Protein AF-A0AAD3Y9I2-F1 (afdb_monomer_lite)

Organism: NCBI:txid1672016

Secondary structure (DSSP, 8-state):
-PPPPPPPPPPPP-------TTTTS------------------------SSHHHHHHHHHHHTTS-S--EEEEEE-TTS-EEEEEE--HHHHHS--TT--EEEEEEEESS-HHHHHHHHHHHHHHTT--S------------EEE----HHHHHHT-HHHHHHHHHTTHHHHHHHHHHHT-SS---EEEEEEEEESEE-PBPTT--TT--HHHHHHHHHHHHHHHT--S---EEEETTEEEE-EE--HHHHHHHHHHHHHHHHHHT--S------------TT--------

pLDDT: mean 70.83, std 22.74, range [27.2, 97.44]

Radius of gyration: 29.13 Å; chains: 1; bounding box: 69×71×101 Å

Structure (mmCIF, N/CA/C/O backbone):
data_AF-A0AAD3Y9I2-F1
#
_entry.id   AF-A0AAD3Y9I2-F1
#
loop_
_atom_site.group_PDB
_atom_site.id
_atom_site.type_symbol
_atom_site.label_atom_id
_atom_site.label_alt_id
_atom_site.label_comp_id
_atom_site.label_asym_id
_atom_site.label_entity_id
_atom_site.label_seq_id
_atom_site.pdbx_PDB_ins_code
_atom_site.Cartn_x
_atom_site.Cartn_y
_atom_site.Cartn_z
_atom_site.occupancy
_atom_site.B_iso_or_equiv
_atom_site.auth_seq_id
_atom_site.auth_comp_id
_atom_site.auth_asym_id
_atom_site.auth_atom_id
_atom_site.pdbx_PDB_model_num
ATOM 1 N N . MET A 1 1 ? 17.204 32.872 70.300 1.00 46.66 1 MET A N 1
ATOM 2 C CA . MET A 1 1 ? 17.306 31.533 69.685 1.00 46.66 1 MET A CA 1
ATOM 3 C C . MET A 1 1 ? 17.922 31.703 68.307 1.00 46.66 1 MET A C 1
ATOM 5 O O . MET A 1 1 ? 17.379 32.502 67.550 1.00 46.66 1 MET A O 1
ATOM 9 N N . PRO A 1 2 ? 19.084 31.097 68.021 1.00 49.16 2 PRO A N 1
ATOM 10 C CA . PRO A 1 2 ? 19.777 31.297 66.756 1.00 49.16 2 PRO A CA 1
ATOM 11 C C . PRO A 1 2 ? 19.224 30.351 65.684 1.00 49.16 2 PRO A C 1
ATOM 13 O O . PRO A 1 2 ? 18.907 29.197 65.963 1.00 49.16 2 PRO A O 1
ATOM 16 N N . TRP A 1 3 ? 19.107 30.869 64.465 1.00 43.78 3 TRP A N 1
ATOM 17 C CA . TRP A 1 3 ? 18.685 30.131 63.281 1.00 43.78 3 TRP A CA 1
ATOM 18 C C . TRP A 1 3 ? 19.845 29.275 62.769 1.00 43.78 3 TRP A C 1
ATOM 20 O O . TRP A 1 3 ? 20.933 29.784 62.505 1.00 43.78 3 TRP A O 1
ATOM 30 N N . THR A 1 4 ? 19.614 27.972 62.653 1.00 56.12 4 THR A N 1
ATOM 31 C CA . THR A 1 4 ? 20.564 27.008 62.095 1.00 56.12 4 THR A CA 1
ATOM 32 C C . THR A 1 4 ? 20.573 27.143 60.572 1.00 56.12 4 THR A C 1
ATOM 34 O O . THR A 1 4 ? 19.549 26.937 59.923 1.00 56.12 4 THR A O 1
ATOM 37 N N . GLN A 1 5 ? 21.719 27.519 60.000 1.00 53.75 5 GLN A N 1
ATOM 38 C CA . GLN A 1 5 ? 21.946 27.515 58.554 1.00 53.75 5 GLN A CA 1
ATOM 39 C C . GLN A 1 5 ? 21.994 26.069 58.040 1.00 53.75 5 GLN A C 1
ATOM 41 O O . GLN A 1 5 ? 22.737 25.244 58.571 1.00 53.75 5 GLN A O 1
ATOM 46 N N . LEU A 1 6 ? 21.197 25.770 57.011 1.00 57.91 6 LEU A N 1
ATOM 47 C CA . LEU A 1 6 ? 21.292 24.528 56.242 1.00 57.91 6 LEU A CA 1
ATOM 48 C C . LEU A 1 6 ? 22.523 24.563 55.315 1.00 57.91 6 LEU A C 1
ATOM 50 O O . LEU A 1 6 ? 22.847 25.629 54.787 1.00 57.91 6 LEU A O 1
ATOM 54 N N . PRO A 1 7 ? 23.194 23.418 55.091 1.00 62.22 7 PRO A N 1
ATOM 55 C CA . PRO A 1 7 ? 24.337 23.336 54.191 1.00 62.22 7 PRO A CA 1
ATOM 56 C C . PRO A 1 7 ? 23.921 23.491 52.715 1.00 62.22 7 PRO A C 1
ATOM 58 O O . PRO A 1 7 ? 22.806 23.105 52.348 1.00 62.22 7 PRO A O 1
ATOM 61 N N . PRO A 1 8 ? 24.809 24.026 51.855 1.00 61.56 8 PRO A N 1
ATOM 62 C CA . PRO A 1 8 ? 24.566 24.131 50.421 1.00 61.56 8 PRO A CA 1
ATOM 63 C C . PRO A 1 8 ? 24.527 22.741 49.771 1.00 61.56 8 PRO A C 1
ATOM 65 O O . PRO A 1 8 ? 25.365 21.882 50.050 1.00 61.56 8 PRO A O 1
ATOM 68 N N . GLY A 1 9 ? 23.523 22.523 48.919 1.00 62.59 9 GLY A N 1
ATOM 69 C CA . GLY A 1 9 ? 23.374 21.303 48.126 1.00 62.59 9 GLY A CA 1
ATOM 70 C C . GLY A 1 9 ? 24.423 21.202 47.009 1.00 62.59 9 GLY A C 1
ATOM 71 O O . GLY A 1 9 ? 24.969 22.224 46.592 1.00 62.59 9 GLY A O 1
ATOM 72 N N . PRO A 1 10 ? 24.716 19.983 46.523 1.00 59.62 10 PRO A N 1
ATOM 73 C CA . PRO A 1 10 ? 25.740 19.762 45.511 1.00 59.62 10 PRO A CA 1
ATOM 74 C C . PRO A 1 10 ? 25.337 20.371 44.162 1.00 59.62 10 PRO A C 1
ATOM 76 O O . PRO A 1 10 ? 24.241 20.134 43.648 1.00 59.62 10 PRO A O 1
ATOM 79 N N . GLU A 1 11 ? 26.256 21.150 43.598 1.00 45.81 11 GLU A N 1
ATOM 80 C CA . GLU A 1 11 ? 26.182 21.729 42.260 1.00 45.81 11 GLU A CA 1
ATOM 81 C C . GLU A 1 11 ? 26.021 20.617 41.212 1.00 45.81 11 GLU A C 1
ATOM 83 O O . GLU A 1 11 ? 26.815 19.677 41.140 1.00 45.81 11 GLU A O 1
ATOM 88 N N . SER A 1 12 ? 24.964 20.710 40.403 1.00 48.09 12 SER A N 1
ATOM 89 C CA . SER A 1 12 ? 24.756 19.820 39.261 1.00 48.09 12 SER A CA 1
ATO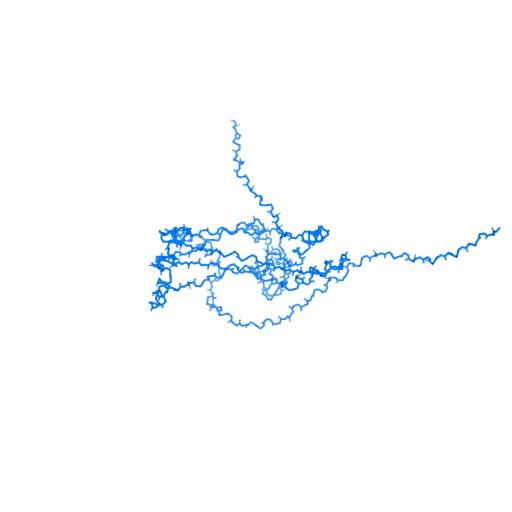M 90 C C . SER A 1 12 ? 25.669 20.249 38.109 1.00 48.09 12 SER A C 1
ATOM 92 O O . SER A 1 12 ? 25.582 21.403 37.683 1.00 48.09 12 SER A O 1
ATOM 94 N N . PRO A 1 13 ? 26.525 19.365 37.568 1.00 51.09 13 PRO A N 1
ATOM 95 C CA . PRO A 1 13 ? 27.324 19.694 36.398 1.00 51.09 13 PRO A CA 1
ATOM 96 C C . PRO A 1 13 ? 26.410 19.824 35.175 1.00 51.09 13 PRO A C 1
ATOM 98 O O . PRO A 1 13 ? 25.632 18.922 34.859 1.00 51.09 13 PRO A O 1
ATOM 101 N N . GLY A 1 14 ? 26.506 20.965 34.493 1.00 42.38 14 GLY A N 1
ATOM 102 C CA . GLY A 1 14 ? 25.806 21.233 33.243 1.00 42.38 14 GLY A CA 1
ATOM 103 C C . GLY A 1 14 ? 26.168 20.203 32.175 1.00 42.38 14 GLY A C 1
ATOM 104 O O . GLY A 1 14 ? 27.273 20.213 31.640 1.00 42.38 14 GLY A O 1
ATOM 105 N N . GLN A 1 15 ? 25.221 19.324 31.850 1.00 40.31 15 GLN A N 1
ATOM 106 C CA . GLN A 1 15 ? 25.274 18.491 30.653 1.00 40.31 15 GLN A CA 1
ATOM 107 C C . GLN A 1 15 ? 24.810 19.325 29.456 1.00 40.31 15 GLN A C 1
ATOM 109 O O . GLN A 1 15 ? 23.617 19.533 29.238 1.00 40.31 15 GLN A O 1
ATOM 114 N N . SER A 1 16 ? 25.771 19.818 28.677 1.00 40.44 16 SER A N 1
ATOM 115 C CA . SER A 1 16 ? 25.527 20.279 27.315 1.00 40.44 16 SER A CA 1
ATOM 116 C C . SER A 1 16 ? 25.246 19.063 26.432 1.00 40.44 16 SER A C 1
ATOM 118 O O . SER A 1 16 ? 26.136 18.245 26.198 1.00 40.44 16 SER A O 1
ATOM 120 N N . TRP A 1 17 ? 24.020 18.934 25.934 1.00 37.50 17 TRP A N 1
ATOM 121 C CA . TRP A 1 17 ? 23.675 17.930 24.932 1.00 37.50 17 TRP A CA 1
ATOM 122 C C . TRP A 1 17 ? 24.197 18.388 23.566 1.00 37.50 17 TRP A C 1
ATOM 124 O O . TRP A 1 17 ? 23.519 19.109 22.840 1.00 37.50 17 TRP A O 1
ATOM 134 N N . THR A 1 18 ? 25.420 17.997 23.211 1.00 37.59 18 THR A N 1
ATOM 135 C CA . THR A 1 18 ? 25.869 18.008 21.815 1.00 37.59 18 THR A CA 1
ATOM 136 C C . THR A 1 18 ? 25.299 16.773 21.132 1.00 37.59 18 THR A C 1
ATOM 138 O O . THR A 1 18 ? 25.742 15.653 21.383 1.00 37.59 18 THR A O 1
ATOM 141 N N . ALA A 1 19 ? 24.281 16.974 20.295 1.00 37.62 19 ALA A N 1
ATOM 142 C CA . ALA A 1 19 ? 23.765 15.940 19.410 1.00 37.62 19 ALA A CA 1
ATOM 143 C C . ALA A 1 19 ? 24.893 15.477 18.473 1.00 37.62 19 ALA A C 1
ATOM 145 O O . ALA A 1 19 ? 25.396 16.264 17.675 1.00 37.62 19 ALA A O 1
ATOM 146 N N . HIS A 1 20 ? 25.307 14.217 18.603 1.00 32.22 20 HIS A N 1
ATOM 147 C CA . HIS A 1 20 ? 26.216 13.550 17.673 1.00 32.22 20 HIS A CA 1
ATOM 148 C C . HIS A 1 20 ? 25.437 13.190 16.392 1.00 32.22 20 HIS A C 1
ATOM 150 O O . HIS A 1 20 ? 24.509 12.385 16.478 1.00 32.22 20 HIS A O 1
ATOM 156 N N . PRO A 1 21 ? 25.786 13.726 15.208 1.00 41.06 21 PRO A N 1
ATOM 157 C CA . PRO A 1 21 ? 25.086 13.421 13.957 1.00 41.06 21 PRO A CA 1
ATOM 158 C C . PRO A 1 21 ? 25.528 12.108 13.272 1.00 41.06 21 PRO A C 1
ATOM 160 O O . PRO A 1 21 ? 25.137 11.862 12.138 1.00 41.06 21 PRO A O 1
ATOM 163 N N . GLU A 1 22 ? 26.314 11.240 13.919 1.00 38.81 22 GLU A N 1
ATOM 164 C CA . GLU A 1 22 ? 26.999 10.124 13.230 1.00 38.81 22 GLU A CA 1
ATOM 165 C C . GLU A 1 22 ? 26.445 8.712 13.507 1.00 38.81 22 GLU A C 1
ATOM 167 O O . GLU A 1 22 ? 26.983 7.736 12.997 1.00 38.81 22 GLU A O 1
ATOM 172 N N . ALA A 1 23 ? 25.344 8.553 14.249 1.00 38.31 23 ALA A N 1
ATOM 173 C CA . ALA A 1 23 ? 24.852 7.219 14.634 1.00 38.31 23 ALA A CA 1
ATOM 174 C C . ALA A 1 23 ? 23.869 6.545 13.644 1.00 38.31 23 ALA A C 1
ATOM 176 O O . ALA A 1 23 ? 23.322 5.495 13.966 1.00 38.31 23 ALA A O 1
ATOM 177 N N . PHE A 1 24 ? 23.633 7.113 12.454 1.00 43.41 24 PHE A N 1
ATOM 178 C CA . PHE A 1 24 ? 22.684 6.566 11.461 1.00 43.41 24 PHE A CA 1
ATOM 179 C C . PHE A 1 24 ? 23.306 6.205 10.098 1.00 43.41 24 PHE A C 1
ATOM 181 O O . PHE A 1 24 ? 22.575 5.880 9.166 1.00 43.41 24 PHE A O 1
ATOM 188 N N . ALA A 1 25 ? 24.636 6.245 9.956 1.00 36.94 25 ALA A N 1
ATOM 189 C CA . ALA A 1 25 ? 25.292 5.957 8.674 1.00 36.94 25 ALA A CA 1
ATOM 190 C C . ALA A 1 25 ? 25.467 4.455 8.369 1.00 36.94 25 ALA A C 1
ATOM 192 O O . ALA A 1 25 ? 25.621 4.095 7.204 1.00 36.94 25 ALA A O 1
ATOM 193 N N . ASP A 1 26 ? 25.363 3.577 9.370 1.00 37.28 26 ASP A N 1
ATOM 194 C CA . ASP A 1 26 ? 25.423 2.125 9.175 1.00 37.28 26 ASP A CA 1
ATOM 195 C C . ASP A 1 26 ? 24.008 1.545 9.107 1.00 37.28 26 ASP A C 1
ATOM 197 O O . ASP A 1 26 ? 23.496 0.924 10.039 1.00 37.28 26 ASP A O 1
ATOM 201 N N . GLY A 1 27 ? 23.349 1.778 7.971 1.00 36.94 27 GLY A N 1
ATOM 202 C CA . GLY A 1 27 ? 22.187 0.979 7.601 1.00 36.94 27 GLY A CA 1
ATOM 203 C C . GLY A 1 27 ? 22.591 -0.501 7.525 1.00 36.94 27 GLY A C 1
ATOM 204 O O . GLY A 1 27 ? 23.689 -0.804 7.049 1.00 36.94 27 GLY A O 1
ATOM 205 N N . PRO A 1 28 ? 21.751 -1.444 7.986 1.00 35.53 28 PRO A N 1
ATOM 206 C CA . PRO A 1 28 ? 22.069 -2.859 7.874 1.00 35.53 28 PRO A CA 1
ATOM 207 C C . PRO A 1 28 ? 22.330 -3.216 6.407 1.00 35.53 28 PRO A C 1
ATOM 209 O O . PRO A 1 28 ? 21.544 -2.899 5.511 1.00 35.53 28 PRO A O 1
ATOM 212 N N . VAL A 1 29 ? 23.465 -3.871 6.162 1.00 38.72 29 VAL A N 1
ATOM 213 C CA . VAL A 1 29 ? 23.778 -4.502 4.881 1.00 38.72 29 VAL A CA 1
ATOM 214 C C . VAL A 1 29 ? 22.770 -5.634 4.697 1.00 38.72 29 VAL A C 1
ATOM 216 O O . VAL A 1 29 ? 22.986 -6.750 5.164 1.00 38.72 29 VAL A O 1
ATOM 219 N N . TYR A 1 30 ? 21.646 -5.342 4.042 1.00 42.03 30 TYR A N 1
ATOM 220 C CA . TYR A 1 30 ? 20.678 -6.340 3.588 1.00 42.03 30 TYR A CA 1
ATOM 221 C C . TYR A 1 30 ? 21.286 -7.146 2.431 1.00 42.03 30 TYR A C 1
ATOM 223 O O . TYR A 1 30 ? 20.904 -7.014 1.272 1.00 42.03 30 TYR A O 1
ATOM 231 N N . ALA A 1 31 ? 22.278 -7.971 2.750 1.00 36.31 31 ALA A N 1
ATOM 232 C CA . ALA A 1 31 ? 22.689 -9.104 1.938 1.00 36.31 31 ALA A CA 1
ATOM 233 C C . ALA A 1 31 ? 22.038 -10.367 2.516 1.00 36.31 31 ALA A C 1
ATOM 235 O O . ALA A 1 31 ? 22.715 -11.351 2.801 1.00 36.31 31 ALA A O 1
ATOM 236 N N . GLU A 1 32 ? 20.724 -10.325 2.748 1.00 36.28 32 GLU A N 1
ATOM 237 C CA . GLU A 1 32 ? 19.978 -11.531 3.077 1.00 36.28 32 GLU A CA 1
ATOM 238 C C . GLU A 1 32 ? 19.477 -12.140 1.768 1.00 36.28 32 GLU A C 1
ATOM 240 O O . GLU A 1 32 ? 18.704 -11.549 1.012 1.00 36.28 32 GLU A O 1
ATOM 245 N N . SER A 1 33 ? 20.042 -13.305 1.469 1.00 37.22 33 SER A N 1
ATOM 246 C CA . SER A 1 33 ? 19.661 -14.203 0.392 1.00 37.22 33 SER A CA 1
ATOM 247 C C . SER A 1 33 ? 18.151 -14.435 0.419 1.00 37.22 33 SER A C 1
ATOM 249 O O . SER A 1 33 ? 17.655 -15.226 1.218 1.00 37.22 33 SER A O 1
ATOM 251 N N . LEU A 1 34 ? 17.424 -13.756 -0.469 1.00 39.84 34 LEU A N 1
ATOM 252 C CA . LEU A 1 34 ? 16.069 -14.133 -0.848 1.00 39.84 34 LEU A CA 1
ATOM 253 C C . LEU A 1 34 ? 16.136 -15.544 -1.442 1.00 39.84 34 LEU A C 1
ATOM 255 O O . LEU A 1 34 ? 16.393 -15.708 -2.636 1.00 39.84 34 LEU A O 1
ATOM 259 N N . ASP A 1 35 ? 15.897 -16.557 -0.609 1.00 33.22 35 ASP A N 1
ATOM 260 C CA . ASP A 1 35 ? 15.473 -17.880 -1.059 1.00 33.22 35 ASP A CA 1
ATOM 261 C C . ASP A 1 35 ? 14.111 -17.710 -1.739 1.00 33.22 35 ASP A C 1
ATOM 263 O O . ASP A 1 35 ? 13.032 -17.823 -1.151 1.00 33.22 35 ASP A O 1
ATOM 267 N N . ALA A 1 36 ? 14.185 -17.348 -3.017 1.00 37.53 36 ALA A N 1
ATOM 268 C CA . ALA A 1 36 ? 13.062 -17.236 -3.911 1.00 37.53 36 ALA A CA 1
ATOM 269 C C . ALA A 1 36 ? 12.423 -18.621 -4.041 1.00 37.53 36 ALA A C 1
ATOM 271 O O . ALA A 1 36 ? 12.904 -19.492 -4.768 1.00 37.53 36 ALA A O 1
ATOM 272 N N . ARG A 1 37 ? 11.285 -18.822 -3.371 1.00 29.78 37 ARG A N 1
ATOM 273 C CA . ARG A 1 37 ? 10.310 -19.793 -3.868 1.00 29.78 37 ARG A CA 1
ATOM 274 C C . ARG A 1 37 ? 10.004 -19.391 -5.313 1.00 29.78 37 ARG A C 1
ATOM 276 O O . ARG A 1 37 ? 9.646 -18.233 -5.529 1.00 29.78 37 ARG A O 1
ATOM 283 N N . PRO A 1 38 ? 10.155 -20.292 -6.295 1.00 29.55 38 PRO A N 1
ATOM 284 C CA . PRO A 1 38 ? 9.961 -19.940 -7.688 1.00 29.55 38 PRO A CA 1
ATOM 285 C C . PRO A 1 38 ? 8.478 -19.648 -7.912 1.00 29.55 38 PRO A C 1
ATOM 287 O O . PRO A 1 38 ? 7.665 -20.554 -8.098 1.00 29.55 38 PRO A O 1
ATOM 290 N N . THR A 1 39 ? 8.107 -18.370 -7.898 1.00 33.94 39 THR A N 1
ATOM 291 C CA . THR A 1 39 ? 6.955 -17.929 -8.669 1.00 33.94 39 THR A CA 1
ATOM 292 C C . THR A 1 39 ? 7.354 -18.101 -10.123 1.00 33.94 39 THR A C 1
ATOM 294 O O . THR A 1 39 ? 8.387 -17.612 -10.575 1.00 33.94 39 THR A O 1
ATOM 297 N N . LYS A 1 40 ? 6.585 -18.928 -10.823 1.00 27.20 40 LYS A N 1
ATOM 298 C CA . LYS A 1 40 ? 6.813 -19.313 -12.210 1.00 27.20 40 LYS A CA 1
ATOM 299 C C . LYS A 1 40 ? 6.658 -18.062 -13.083 1.00 27.20 40 LYS A C 1
ATOM 301 O O . LYS A 1 40 ? 5.567 -17.765 -13.557 1.00 27.20 40 LYS A O 1
ATOM 306 N N . TYR A 1 41 ? 7.735 -17.297 -13.228 1.00 34.84 41 TYR A N 1
ATOM 307 C CA . TYR A 1 41 ? 7.846 -16.274 -14.252 1.00 34.84 41 TYR A CA 1
ATOM 308 C C . TYR A 1 41 ? 7.859 -16.997 -15.597 1.00 34.84 41 TYR A C 1
ATOM 310 O O . TYR A 1 41 ? 8.650 -17.912 -15.821 1.00 34.84 41 TYR A O 1
ATOM 318 N N . VAL A 1 42 ? 6.917 -16.629 -16.461 1.00 34.94 42 VAL A N 1
ATOM 319 C CA . VAL A 1 42 ? 6.933 -17.001 -17.874 1.00 34.94 42 VAL A CA 1
ATOM 320 C C . VAL A 1 42 ? 8.075 -16.206 -18.502 1.00 34.94 42 VAL A C 1
ATOM 322 O O . VAL A 1 42 ? 7.910 -15.049 -18.874 1.00 34.94 42 VAL A O 1
ATOM 325 N N . GLU A 1 43 ? 9.262 -16.804 -18.509 1.00 36.47 43 GLU A N 1
ATOM 326 C CA . GLU A 1 43 ? 10.380 -16.381 -19.342 1.00 36.47 43 GLU A CA 1
ATOM 327 C C . GLU A 1 43 ? 10.175 -16.989 -20.725 1.00 36.47 43 GLU A C 1
ATOM 329 O O . GLU A 1 43 ? 10.424 -18.170 -20.926 1.00 36.47 43 GLU A O 1
ATOM 334 N N . ASP A 1 44 ? 9.708 -16.179 -21.667 1.00 37.34 44 ASP A N 1
ATOM 335 C CA . ASP A 1 44 ? 9.997 -16.367 -23.083 1.00 37.34 44 ASP A CA 1
ATOM 336 C C . ASP A 1 44 ? 10.037 -14.986 -23.746 1.00 37.34 44 ASP A C 1
ATOM 338 O O . ASP A 1 44 ? 9.241 -14.107 -23.417 1.00 37.34 44 ASP A O 1
ATOM 342 N N . HIS A 1 45 ? 10.976 -14.831 -24.684 1.00 33.31 45 HIS A N 1
ATOM 343 C CA . HIS A 1 45 ? 11.288 -13.657 -25.516 1.00 33.31 45 HIS A CA 1
ATOM 344 C C . HIS A 1 45 ? 12.439 -12.747 -25.053 1.00 33.31 45 HIS A C 1
ATOM 346 O O . HIS A 1 45 ? 12.265 -11.600 -24.651 1.00 33.31 45 HIS A O 1
ATOM 352 N N . HIS A 1 46 ? 13.664 -13.221 -25.295 1.00 36.12 46 HIS A N 1
ATOM 353 C CA . HIS A 1 46 ? 14.801 -12.363 -25.630 1.00 36.12 46 HIS A CA 1
ATOM 354 C C . HIS A 1 46 ? 15.209 -12.620 -27.086 1.00 36.12 46 HIS A C 1
ATOM 356 O O . HIS A 1 46 ? 15.735 -13.688 -27.363 1.00 36.12 46 HIS A O 1
ATOM 362 N N . THR A 1 47 ? 14.966 -11.648 -27.979 1.00 42.16 47 THR A N 1
ATOM 363 C CA . THR A 1 47 ? 15.887 -11.154 -29.037 1.00 42.16 47 THR A CA 1
ATOM 364 C C . THR A 1 47 ? 15.154 -10.226 -30.022 1.00 42.16 47 THR A C 1
ATOM 366 O O . THR A 1 47 ? 14.952 -10.608 -31.166 1.00 42.16 47 THR A O 1
ATOM 369 N N . LEU A 1 48 ? 14.781 -9.006 -29.614 1.00 39.97 48 LEU A N 1
ATOM 370 C CA . LEU A 1 48 ? 14.482 -7.882 -30.525 1.00 39.97 48 LEU A CA 1
ATOM 371 C C . LEU A 1 48 ? 14.813 -6.561 -29.808 1.00 39.97 48 LEU A C 1
ATOM 373 O O . LEU A 1 48 ? 13.965 -5.889 -29.229 1.00 39.97 48 LEU A O 1
ATOM 377 N N . ALA A 1 49 ? 16.100 -6.227 -29.764 1.00 47.94 49 ALA A N 1
ATOM 378 C CA . ALA A 1 49 ? 16.589 -4.986 -29.177 1.00 47.94 49 ALA A CA 1
ATOM 379 C C . ALA A 1 49 ? 16.643 -3.905 -30.263 1.00 47.94 49 ALA A C 1
ATOM 381 O O . ALA A 1 49 ? 17.691 -3.735 -30.864 1.00 47.94 49 ALA A O 1
ATOM 382 N N . GLU A 1 50 ? 15.508 -3.252 -30.540 1.00 47.22 50 GLU A N 1
ATOM 383 C CA . GLU A 1 50 ? 15.411 -1.857 -31.033 1.00 47.22 50 GLU A CA 1
ATOM 384 C C . GLU A 1 50 ? 13.946 -1.388 -31.224 1.00 47.22 50 GLU A C 1
ATOM 386 O O . GLU A 1 50 ? 13.694 -0.187 -31.177 1.00 47.22 50 GLU A O 1
ATOM 391 N N . ASP A 1 51 ? 12.958 -2.298 -31.269 1.00 45.78 51 ASP A N 1
ATOM 392 C CA . ASP A 1 51 ? 11.524 -1.959 -31.449 1.00 45.78 51 ASP A CA 1
ATOM 393 C C . ASP A 1 51 ? 10.697 -1.784 -30.153 1.00 45.78 51 ASP A C 1
ATOM 395 O O . ASP A 1 51 ? 9.550 -1.330 -30.181 1.00 45.78 51 ASP A O 1
ATOM 399 N N . SER A 1 52 ? 11.286 -2.050 -28.982 1.00 50.72 52 SER A N 1
ATOM 400 C CA . SER A 1 52 ? 10.573 -2.101 -27.690 1.00 50.72 52 SER A CA 1
ATOM 401 C C . SER A 1 52 ? 9.866 -0.795 -27.287 1.00 50.72 52 SER A C 1
ATOM 403 O O . SER A 1 52 ? 8.853 -0.839 -26.587 1.00 50.72 52 SER A O 1
ATOM 405 N N . SER A 1 53 ? 10.353 0.378 -27.713 1.00 47.66 53 SER A N 1
ATOM 406 C CA . SER A 1 53 ? 9.697 1.649 -27.354 1.00 47.66 53 SER A CA 1
ATOM 407 C C . SER A 1 53 ? 8.445 1.923 -28.195 1.00 47.66 53 SER A C 1
ATOM 409 O O . SER A 1 53 ? 7.491 2.536 -27.709 1.00 47.66 53 SER A O 1
ATOM 411 N N . THR A 1 54 ? 8.432 1.430 -29.435 1.00 49.59 54 THR A N 1
ATOM 412 C CA . THR A 1 54 ? 7.329 1.579 -30.387 1.00 49.59 54 THR A CA 1
ATOM 413 C C . THR A 1 54 ? 6.221 0.584 -30.068 1.00 49.59 54 THR A C 1
ATOM 415 O O . THR A 1 54 ? 5.058 0.973 -30.065 1.00 49.59 54 THR A O 1
ATOM 418 N N . GLU A 1 55 ? 6.577 -0.642 -29.674 1.00 52.06 55 GLU A N 1
ATOM 419 C CA . GLU A 1 55 ? 5.634 -1.661 -29.194 1.00 52.06 55 GLU A CA 1
ATOM 420 C C . GLU A 1 55 ? 4.949 -1.258 -27.885 1.00 52.06 55 GLU A C 1
ATOM 422 O O . GLU A 1 55 ? 3.754 -1.475 -27.730 1.00 52.06 55 GLU A O 1
ATOM 427 N N . LEU A 1 56 ? 5.652 -0.594 -26.961 1.00 45.09 56 LEU A N 1
ATOM 428 C CA . LEU A 1 56 ? 5.040 -0.098 -25.722 1.00 45.09 56 LEU A CA 1
ATOM 429 C C . LEU A 1 56 ? 4.057 1.055 -26.013 1.00 45.09 56 LEU A C 1
ATOM 431 O O . LEU A 1 56 ? 2.985 1.130 -25.417 1.00 45.09 56 LEU A O 1
ATOM 435 N N . CYS A 1 57 ? 4.363 1.905 -27.000 1.00 45.12 57 CYS A N 1
ATOM 436 C CA . CYS A 1 57 ? 3.454 2.957 -27.466 1.00 45.12 57 CYS A CA 1
ATOM 437 C C . CYS A 1 57 ? 2.268 2.415 -28.286 1.00 45.12 57 CYS A C 1
ATOM 439 O O . CYS A 1 57 ? 1.156 2.934 -28.160 1.00 45.12 57 CYS A O 1
ATOM 441 N N . GLU A 1 58 ? 2.469 1.382 -29.112 1.00 48.06 58 GLU A N 1
ATOM 442 C CA . GLU A 1 58 ? 1.392 0.696 -29.836 1.00 48.06 58 GLU A CA 1
ATOM 443 C C . GLU A 1 58 ? 0.522 -0.145 -28.907 1.00 48.06 58 GLU A C 1
ATOM 445 O O . GLU A 1 58 ? -0.689 -0.149 -29.082 1.00 48.06 58 GLU A O 1
ATOM 450 N N . PHE A 1 59 ? 1.075 -0.760 -27.864 1.00 44.97 59 PHE A N 1
ATOM 451 C CA . PHE A 1 59 ? 0.310 -1.445 -26.823 1.00 44.97 59 PHE A CA 1
ATOM 452 C C . PHE A 1 59 ? -0.606 -0.466 -26.067 1.00 44.97 59 PHE A C 1
ATOM 454 O O . PHE A 1 59 ? -1.787 -0.749 -25.841 1.00 44.97 59 PHE A O 1
ATOM 461 N N . ILE A 1 60 ? -0.107 0.742 -25.774 1.00 40.88 60 ILE A N 1
ATOM 462 C CA . ILE A 1 60 ? -0.897 1.830 -25.177 1.00 40.88 60 ILE A CA 1
ATOM 463 C C . ILE A 1 60 ? -1.963 2.368 -26.161 1.00 40.88 60 ILE A C 1
ATOM 465 O O . ILE A 1 60 ? -3.075 2.682 -25.734 1.00 40.88 60 ILE A O 1
ATOM 469 N N . ARG A 1 61 ? -1.688 2.435 -27.477 1.00 44.03 61 ARG A N 1
ATOM 470 C CA . ARG A 1 61 ? -2.651 2.905 -28.504 1.00 44.03 61 ARG A CA 1
ATOM 471 C C . ARG A 1 61 ? -3.675 1.861 -28.959 1.00 44.03 61 ARG A C 1
ATOM 473 O O . ARG A 1 61 ? -4.827 2.220 -29.186 1.00 44.03 61 ARG A O 1
ATOM 480 N N . ALA A 1 62 ? -3.300 0.594 -29.105 1.00 38.78 62 ALA A N 1
ATOM 481 C CA . ALA A 1 62 ? -4.189 -0.503 -29.497 1.00 38.78 62 ALA A CA 1
ATOM 482 C C . ALA A 1 62 ? -5.231 -0.790 -28.406 1.00 38.78 62 ALA A C 1
ATOM 484 O O . ALA A 1 62 ? -6.381 -1.099 -28.707 1.00 38.78 62 ALA A O 1
ATOM 485 N N . SER A 1 63 ? -4.866 -0.526 -27.151 1.00 36.97 63 SER A N 1
ATOM 486 C CA . SER A 1 63 ? -5.771 -0.491 -26.004 1.00 36.97 63 SER A CA 1
ATOM 487 C C . SER A 1 63 ? -6.901 0.555 -26.128 1.00 36.97 63 SER A C 1
ATOM 489 O O . SER A 1 63 ? -7.865 0.498 -25.377 1.00 36.97 63 SER A O 1
ATOM 491 N N . ALA A 1 64 ? -6.849 1.516 -27.058 1.00 31.77 64 ALA A N 1
ATOM 492 C CA . ALA A 1 64 ? -7.846 2.589 -27.170 1.00 31.77 64 ALA A CA 1
ATOM 493 C C . ALA A 1 64 ? -9.079 2.258 -28.045 1.00 31.77 64 ALA A C 1
ATOM 495 O O . ALA A 1 64 ? -9.941 3.120 -28.231 1.00 31.77 64 ALA A O 1
ATOM 496 N N . ARG A 1 65 ? -9.209 1.036 -28.588 1.00 33.97 65 ARG A N 1
ATOM 497 C CA . ARG A 1 65 ? -10.377 0.627 -29.396 1.00 33.97 65 ARG A CA 1
ATOM 498 C C . ARG A 1 65 ? -11.398 -0.164 -28.561 1.00 33.97 65 ARG A C 1
ATOM 500 O O . ARG A 1 65 ? -11.253 -1.355 -28.349 1.00 33.97 65 ARG A O 1
ATOM 507 N N . GLN A 1 66 ? -12.400 0.582 -28.090 1.00 45.19 66 GLN A N 1
ATOM 508 C CA . GLN A 1 66 ? -13.715 0.234 -27.519 1.00 45.19 66 GLN A CA 1
ATOM 509 C C . GLN A 1 66 ? -14.072 -1.250 -27.274 1.00 45.19 66 GLN A C 1
ATOM 511 O O . GLN A 1 66 ? -14.605 -1.930 -28.145 1.00 45.19 66 GLN A O 1
ATOM 516 N N . GLU A 1 67 ? -13.967 -1.637 -26.003 1.00 34.31 67 GLU A N 1
ATOM 517 C CA . GLU A 1 67 ? -14.729 -2.694 -25.324 1.00 34.31 67 GLU A CA 1
ATOM 518 C C . GLU A 1 67 ? -15.202 -2.147 -23.956 1.00 34.31 67 GLU A C 1
ATOM 520 O O . GLU A 1 67 ? -14.705 -1.093 -23.535 1.00 34.31 67 GLU A O 1
ATOM 525 N N . PRO A 1 68 ? -16.195 -2.759 -23.272 1.00 34.59 68 PRO A N 1
ATOM 526 C CA . PRO A 1 68 ? -16.692 -2.269 -21.985 1.00 34.59 68 PRO A CA 1
ATOM 527 C C . PRO A 1 68 ? -15.580 -2.275 -20.929 1.00 34.59 68 PRO A C 1
ATOM 529 O O . PRO A 1 68 ? -15.263 -3.288 -20.310 1.00 34.59 68 PRO A O 1
ATOM 532 N N . ARG A 1 69 ? -14.995 -1.098 -20.723 1.00 38.00 69 ARG A N 1
ATOM 533 C CA . ARG A 1 69 ? -13.934 -0.841 -19.757 1.00 38.00 69 ARG A CA 1
ATOM 534 C C . ARG A 1 69 ? -14.549 -0.418 -18.435 1.00 38.00 69 ARG A C 1
ATOM 536 O O . ARG A 1 69 ? -15.244 0.593 -18.366 1.00 38.00 69 ARG A O 1
ATOM 543 N N . VAL A 1 70 ? -14.276 -1.181 -17.382 1.00 42.41 70 VAL A N 1
ATOM 544 C CA . VAL A 1 70 ? -14.522 -0.724 -16.014 1.00 42.41 70 VAL A CA 1
ATOM 545 C C . VAL A 1 70 ? -13.286 0.064 -15.597 1.00 42.41 70 VAL A C 1
ATOM 547 O O . VAL A 1 70 ? -12.236 -0.510 -15.312 1.00 42.41 70 VAL A O 1
ATOM 550 N N . CYS A 1 71 ? -13.395 1.390 -15.615 1.00 38.62 71 CYS A N 1
ATOM 551 C CA . CYS A 1 71 ? -12.374 2.255 -15.041 1.00 38.62 71 CYS A CA 1
ATOM 552 C C . CYS A 1 71 ? -12.540 2.227 -13.523 1.00 38.62 71 CYS A C 1
ATOM 554 O O . CYS A 1 71 ? -13.507 2.776 -12.995 1.00 38.62 71 CYS A O 1
ATOM 556 N N . ILE A 1 72 ? -11.615 1.574 -12.822 1.00 44.97 72 ILE A N 1
ATOM 557 C CA . ILE A 1 72 ? -11.549 1.670 -11.367 1.00 44.97 72 ILE A CA 1
ATOM 558 C C . ILE A 1 72 ? -10.570 2.801 -11.071 1.00 44.97 72 ILE A C 1
ATOM 560 O O . ILE A 1 72 ? -9.355 2.646 -11.207 1.00 44.97 72 ILE A O 1
ATOM 564 N N . ARG A 1 73 ? -11.111 3.964 -10.705 1.00 36.97 73 ARG A N 1
ATOM 565 C CA . ARG A 1 73 ? -10.305 5.074 -10.202 1.00 36.97 73 ARG A CA 1
ATOM 566 C C . ARG A 1 73 ? -9.917 4.752 -8.767 1.00 36.97 73 ARG A C 1
ATOM 568 O O . ARG A 1 73 ? -10.753 4.819 -7.869 1.00 36.97 73 ARG A O 1
ATOM 575 N N . ILE A 1 74 ? -8.658 4.382 -8.564 1.00 42.81 74 ILE A N 1
ATOM 576 C CA . ILE A 1 74 ? -8.109 4.147 -7.230 1.00 42.81 74 ILE A CA 1
ATOM 577 C C . ILE A 1 74 ? -7.246 5.360 -6.906 1.00 42.81 74 ILE A C 1
ATOM 579 O O . ILE A 1 74 ? -6.182 5.563 -7.494 1.00 42.81 74 ILE A O 1
ATOM 583 N N . SER A 1 75 ? -7.739 6.200 -5.998 1.00 35.56 75 SER A N 1
ATOM 584 C CA . SER A 1 75 ? -6.946 7.298 -5.451 1.00 35.56 75 SER A CA 1
ATOM 585 C C . SER A 1 75 ? -6.013 6.733 -4.385 1.00 35.56 75 SER A C 1
ATOM 587 O O . SER A 1 75 ? -6.462 6.023 -3.485 1.00 35.56 75 SER A O 1
ATOM 589 N N . GLY A 1 76 ? -4.709 6.968 -4.525 1.00 37.88 76 GLY A N 1
ATOM 590 C CA . GLY A 1 76 ? -3.735 6.668 -3.477 1.00 37.88 76 GLY A CA 1
ATOM 591 C C . GLY A 1 76 ? -3.465 7.890 -2.597 1.00 37.88 76 GLY A C 1
ATOM 592 O O . GLY A 1 76 ? -3.652 9.024 -3.036 1.00 37.88 76 GLY A O 1
ATOM 593 N N . ASP A 1 77 ? -2.930 7.661 -1.394 1.00 36.69 77 ASP A N 1
ATOM 594 C CA . ASP A 1 77 ? -2.562 8.694 -0.406 1.00 36.69 77 ASP A CA 1
ATOM 595 C C . ASP A 1 77 ? -1.613 9.787 -0.932 1.00 36.69 77 ASP A C 1
ATOM 597 O O . ASP A 1 77 ? -1.487 10.841 -0.314 1.00 36.69 77 ASP A O 1
ATOM 601 N N . SER A 1 78 ? -0.962 9.582 -2.082 1.00 39.03 78 SER A N 1
ATOM 602 C CA . SER A 1 78 ? -0.086 10.565 -2.736 1.00 39.03 78 SER A CA 1
ATOM 603 C C . SER A 1 78 ? -0.823 11.627 -3.567 1.00 39.03 78 SER A C 1
ATOM 605 O O . SER A 1 78 ? -0.173 12.404 -4.268 1.00 39.03 78 SER A O 1
ATOM 607 N N . GLY A 1 79 ? -2.162 11.650 -3.556 1.00 32.84 79 GLY A N 1
ATOM 608 C CA . GLY A 1 79 ? -2.966 12.583 -4.359 1.00 32.84 79 GLY A CA 1
ATOM 609 C C . GLY A 1 79 ? -2.909 12.307 -5.867 1.00 32.84 79 GLY A C 1
ATOM 610 O O . GLY A 1 79 ? -3.459 13.063 -6.665 1.00 32.84 79 GLY A O 1
ATOM 611 N N . ARG A 1 80 ? -2.253 11.216 -6.279 1.00 38.75 80 ARG A N 1
ATOM 612 C CA . ARG A 1 80 ? -2.272 10.729 -7.656 1.00 38.75 80 ARG A CA 1
ATOM 613 C C . ARG A 1 80 ? -3.380 9.692 -7.775 1.00 38.75 80 ARG A C 1
ATOM 615 O O . ARG A 1 80 ? -3.269 8.586 -7.247 1.00 38.75 80 ARG A O 1
ATOM 622 N N . ALA A 1 81 ? -4.449 10.062 -8.473 1.00 35.78 81 ALA A N 1
ATOM 623 C CA . ALA A 1 81 ? -5.422 9.098 -8.952 1.00 35.78 81 ALA A CA 1
ATOM 624 C C . ALA A 1 81 ? -4.758 8.275 -10.057 1.00 35.78 81 ALA A C 1
ATOM 626 O O . ALA A 1 81 ? -4.353 8.812 -11.090 1.00 35.78 81 ALA A O 1
ATOM 627 N N . TYR A 1 82 ? -4.614 6.977 -9.824 1.00 43.06 82 TYR A N 1
ATOM 628 C CA . TYR A 1 82 ? -4.211 6.059 -10.872 1.00 43.06 82 TYR A CA 1
ATOM 629 C C . TYR A 1 82 ? -5.490 5.459 -11.446 1.00 43.06 82 TYR A C 1
ATOM 631 O O . TYR A 1 82 ? -6.185 4.679 -10.790 1.00 43.06 82 TYR A O 1
ATOM 639 N N . ASP A 1 83 ? -5.821 5.863 -12.669 1.00 41.75 83 ASP A N 1
ATOM 640 C CA . ASP A 1 83 ? -6.923 5.268 -13.415 1.00 41.75 83 ASP A CA 1
ATOM 641 C C . ASP A 1 83 ? -6.428 3.937 -13.992 1.00 41.75 83 ASP A C 1
ATOM 643 O O . ASP A 1 83 ? -5.833 3.865 -15.070 1.00 41.75 83 ASP A O 1
ATOM 647 N N . PHE A 1 84 ? -6.638 2.857 -13.239 1.00 48.81 84 PHE A N 1
ATOM 648 C CA . PHE A 1 84 ? -6.380 1.514 -13.736 1.00 48.81 84 PHE A CA 1
ATOM 649 C C . PHE A 1 84 ? -7.590 1.066 -14.549 1.00 48.81 84 PHE A C 1
ATOM 651 O O . PHE A 1 84 ? -8.693 0.869 -14.035 1.00 48.81 84 PHE A O 1
ATOM 658 N N . THR A 1 85 ? -7.378 0.908 -15.851 1.00 48.28 85 THR A N 1
ATOM 659 C CA . THR A 1 85 ? -8.365 0.277 -16.722 1.00 48.28 85 THR A CA 1
ATOM 660 C C . THR A 1 85 ? -8.045 -1.206 -16.781 1.00 48.28 85 THR A C 1
ATOM 662 O O . THR A 1 85 ? -7.137 -1.618 -17.499 1.00 48.28 85 THR A O 1
ATOM 665 N N . ILE A 1 86 ? -8.764 -2.005 -15.997 1.00 61.19 86 ILE A N 1
ATOM 666 C CA . ILE A 1 86 ? -8.692 -3.459 -16.122 1.00 61.19 86 ILE A CA 1
ATOM 667 C C . ILE A 1 86 ? -9.662 -3.843 -17.232 1.00 61.19 86 ILE A C 1
ATOM 669 O O . ILE A 1 86 ? -10.864 -3.584 -17.134 1.00 61.19 86 ILE A O 1
ATOM 673 N N . ASP A 1 87 ? -9.140 -4.442 -18.300 1.00 60.47 87 ASP A N 1
ATOM 674 C CA . ASP A 1 87 ? -9.991 -5.007 -19.336 1.00 60.47 87 ASP A CA 1
ATOM 675 C C . ASP A 1 87 ? -10.640 -6.290 -18.809 1.00 60.47 87 ASP A C 1
ATOM 677 O O . ASP A 1 87 ? -10.070 -7.383 -18.822 1.00 60.47 87 ASP A O 1
ATOM 681 N N . LEU A 1 88 ? -11.842 -6.123 -18.269 1.00 65.12 88 LEU A N 1
ATOM 682 C CA . LEU A 1 88 ? -12.682 -7.224 -17.829 1.00 65.12 88 LEU A CA 1
ATOM 683 C C . LEU A 1 88 ? -13.502 -7.804 -18.989 1.00 65.12 88 LEU A C 1
ATOM 685 O O . LEU A 1 88 ? -14.236 -8.762 -18.755 1.00 65.12 88 LEU A O 1
ATOM 689 N N . GLY A 1 89 ? -13.385 -7.277 -20.215 1.00 66.88 89 GLY A N 1
ATOM 690 C CA . GLY A 1 89 ? -14.139 -7.696 -21.398 1.00 66.88 89 GLY A CA 1
ATOM 691 C C . GLY A 1 89 ? -14.156 -9.215 -21.585 1.00 66.88 89 GLY A C 1
ATOM 692 O O . GLY A 1 89 ? -15.237 -9.806 -21.544 1.00 66.88 89 GLY A O 1
ATOM 693 N N . PRO A 1 90 ? -12.999 -9.901 -21.629 1.00 67.06 90 PRO A N 1
ATOM 694 C CA . PRO A 1 90 ? -12.946 -11.360 -21.767 1.00 67.06 90 PRO A CA 1
ATOM 695 C C . PRO A 1 90 ? -13.556 -12.120 -20.576 1.00 67.06 90 PRO A C 1
ATOM 697 O O . PRO A 1 90 ? -14.137 -13.195 -20.735 1.00 67.06 90 PRO A O 1
ATOM 700 N N . VAL A 1 91 ? -13.443 -11.563 -19.366 1.00 62.03 91 VAL A N 1
ATOM 701 C CA . VAL A 1 91 ? -13.925 -12.179 -18.118 1.00 62.03 91 VAL A CA 1
ATOM 702 C C . VAL A 1 91 ? -15.441 -12.022 -17.968 1.00 62.03 91 VAL A C 1
ATOM 704 O O . VAL A 1 91 ? -16.098 -12.926 -17.439 1.00 62.03 91 VAL A O 1
ATOM 707 N N . LEU A 1 92 ? -15.991 -10.899 -18.434 1.00 61.69 92 LEU A N 1
ATOM 708 C CA . LEU A 1 92 ? -17.417 -10.572 -18.439 1.00 61.69 92 LEU A CA 1
ATOM 709 C C . LEU A 1 92 ? -18.142 -11.160 -19.660 1.00 61.69 92 LEU A C 1
ATOM 711 O O . LEU A 1 92 ? -19.330 -11.462 -19.566 1.00 61.69 92 LEU A O 1
ATOM 715 N N . ALA A 1 93 ? -17.438 -11.384 -20.776 1.00 65.38 93 ALA A N 1
ATOM 716 C CA . ALA A 1 93 ? -17.982 -11.997 -21.992 1.00 65.38 93 ALA A CA 1
ATOM 717 C C . ALA A 1 93 ? -18.355 -13.480 -21.814 1.00 65.38 93 ALA A C 1
ATOM 719 O O . ALA A 1 93 ? -19.181 -14.012 -22.557 1.00 65.38 93 ALA A O 1
ATOM 720 N N . GLN A 1 94 ? -17.804 -14.160 -20.804 1.00 63.72 94 GLN A N 1
ATOM 721 C CA . GLN A 1 94 ?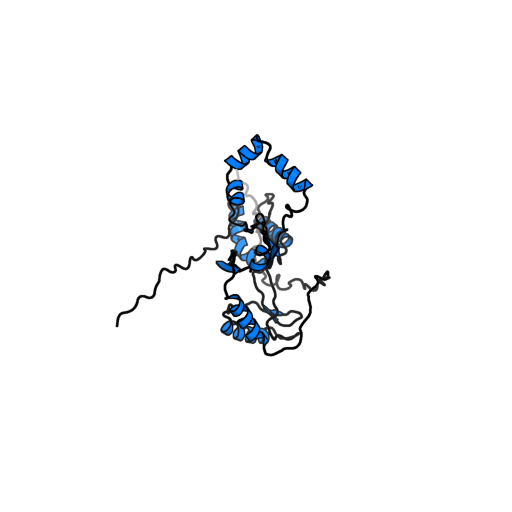 -18.268 -15.488 -20.403 1.00 63.72 94 GLN A CA 1
ATOM 722 C C . GLN A 1 94 ? -19.631 -15.354 -19.699 1.00 63.72 94 GLN A C 1
ATOM 724 O O . GLN A 1 94 ? -19.695 -14.986 -18.529 1.00 63.72 94 GLN A O 1
ATOM 729 N N . GLY A 1 95 ? -20.720 -15.616 -20.431 1.00 54.75 95 GLY A N 1
ATOM 730 C CA . GLY A 1 95 ? -22.116 -15.273 -20.106 1.00 54.75 95 GLY A CA 1
ATOM 731 C C . GLY A 1 95 ? -22.733 -15.834 -18.812 1.00 54.75 95 GLY A C 1
ATOM 732 O O . GLY A 1 95 ? -23.718 -16.571 -18.857 1.00 54.75 95 GLY A O 1
ATOM 733 N N . GLY A 1 96 ? -22.232 -15.423 -17.647 1.00 63.91 96 GLY A N 1
ATOM 734 C CA . GLY A 1 96 ? -22.810 -15.702 -16.332 1.00 63.91 96 GLY A CA 1
ATOM 735 C C . GLY A 1 96 ? -23.582 -14.505 -15.768 1.00 63.91 96 GLY A C 1
ATOM 736 O O . GLY A 1 96 ? -22.988 -13.504 -15.383 1.00 63.91 96 GLY A O 1
ATOM 737 N N . LYS A 1 97 ? -24.911 -14.619 -15.625 1.00 64.56 97 LYS A N 1
ATOM 738 C CA . LYS A 1 97 ? -25.795 -13.540 -15.115 1.00 64.56 97 LYS A CA 1
ATOM 739 C C . LYS A 1 97 ? -25.590 -13.178 -13.630 1.00 64.56 97 LYS A C 1
ATOM 741 O O . LYS A 1 97 ? -26.200 -12.231 -13.141 1.00 64.56 97 LYS A O 1
ATOM 746 N N . LEU A 1 98 ? -24.769 -13.928 -12.899 1.00 66.06 98 LEU A N 1
ATOM 747 C CA . LEU A 1 98 ? -24.542 -13.760 -11.457 1.00 66.06 98 LEU A CA 1
ATOM 748 C C . LEU A 1 98 ? -23.053 -13.714 -11.090 1.00 66.06 98 LEU A C 1
ATOM 750 O O . LEU A 1 98 ? -22.696 -13.934 -9.936 1.00 66.06 98 LEU A O 1
ATOM 754 N N . LYS A 1 99 ? -22.171 -13.448 -12.061 1.00 71.31 99 LYS A N 1
ATOM 755 C CA . LYS A 1 99 ? -20.734 -13.390 -11.794 1.00 71.31 99 LYS A CA 1
ATOM 756 C C . LYS A 1 99 ? -20.426 -12.154 -10.950 1.00 71.31 99 LYS A C 1
ATOM 758 O O . LYS A 1 99 ? -20.707 -11.037 -11.365 1.00 71.31 99 LYS A O 1
ATOM 763 N N . ARG A 1 100 ? -19.872 -12.370 -9.761 1.00 76.12 100 ARG A N 1
ATOM 764 C CA . ARG A 1 100 ? -19.324 -11.327 -8.894 1.00 76.12 100 ARG A CA 1
ATOM 765 C C . ARG A 1 100 ? -17.811 -11.415 -8.965 1.00 76.12 100 ARG A C 1
ATOM 767 O O . ARG A 1 100 ? -17.268 -12.515 -8.885 1.00 76.12 100 ARG A O 1
ATOM 774 N N . PHE A 1 101 ? -17.164 -10.268 -9.090 1.00 79.31 101 PHE A N 1
ATOM 775 C CA . PHE A 1 101 ? -15.720 -10.157 -9.017 1.00 79.31 101 PHE A CA 1
ATOM 776 C C . PHE A 1 101 ? -15.369 -9.282 -7.823 1.00 79.31 101 PHE A C 1
ATOM 778 O O . PHE A 1 101 ? -15.786 -8.130 -7.752 1.00 79.31 101 PHE A O 1
ATOM 785 N N . THR A 1 102 ? -14.639 -9.847 -6.873 1.00 80.94 102 THR A N 1
ATOM 786 C CA . THR A 1 102 ? -14.052 -9.080 -5.777 1.00 80.94 102 THR A CA 1
ATOM 787 C C . THR A 1 102 ? -12.595 -8.854 -6.138 1.00 80.94 102 THR A C 1
ATOM 789 O O . THR A 1 102 ? -11.899 -9.816 -6.436 1.00 80.94 102 THR A O 1
ATOM 792 N N . LEU A 1 103 ? -12.137 -7.609 -6.159 1.00 83.31 103 LEU A N 1
ATOM 793 C CA . LEU A 1 103 ? -10.722 -7.283 -6.267 1.00 83.31 103 LEU A CA 1
ATOM 794 C C . LEU A 1 103 ? -10.217 -6.985 -4.859 1.00 83.31 103 LEU A C 1
ATOM 796 O O . LEU A 1 103 ? -10.656 -6.009 -4.252 1.00 83.31 103 LEU A O 1
ATOM 800 N N . LYS A 1 104 ? -9.313 -7.821 -4.352 1.00 83.12 104 LYS A N 1
ATOM 801 C CA . LYS A 1 104 ? -8.644 -7.569 -3.077 1.00 83.12 104 LYS A CA 1
ATOM 802 C C . LYS A 1 104 ? -7.437 -6.684 -3.299 1.00 83.12 104 LYS A C 1
ATOM 804 O O . LYS A 1 104 ? -6.564 -7.016 -4.101 1.00 83.12 104 LYS A O 1
ATOM 809 N N . LYS A 1 105 ? -7.384 -5.568 -2.584 1.00 83.44 105 LYS A N 1
ATOM 810 C CA . LYS A 1 105 ? -6.212 -4.704 -2.549 1.00 83.44 105 LYS A CA 1
ATOM 811 C C . LYS A 1 105 ? -5.274 -5.199 -1.455 1.00 83.44 105 LYS A C 1
ATOM 813 O O . LYS A 1 105 ? -5.607 -5.142 -0.279 1.00 83.44 105 LYS A O 1
ATOM 818 N N . GLU A 1 106 ? -4.097 -5.664 -1.843 1.00 84.12 106 GLU A N 1
ATOM 819 C CA . GLU A 1 106 ? -3.029 -6.001 -0.903 1.00 84.12 106 GLU A CA 1
ATOM 820 C C . GLU A 1 106 ? -1.911 -4.974 -1.016 1.00 84.12 106 GLU A C 1
ATOM 822 O O . GLU A 1 106 ? -1.647 -4.436 -2.089 1.00 84.12 106 GLU A O 1
ATOM 827 N N . VAL A 1 107 ? -1.252 -4.678 0.096 1.00 84.94 107 VAL A N 1
ATOM 828 C CA . VAL A 1 107 ? -0.162 -3.708 0.156 1.00 84.94 107 VAL A CA 1
ATOM 829 C C . VAL A 1 107 ? 1.093 -4.438 0.621 1.00 84.94 107 VAL A C 1
ATOM 831 O O . VAL A 1 107 ? 1.041 -5.196 1.585 1.00 84.94 107 VAL A O 1
ATOM 834 N N . TRP A 1 108 ? 2.213 -4.252 -0.076 1.00 89.06 108 TRP A N 1
ATOM 835 C CA . TRP A 1 108 ? 3.461 -4.969 0.199 1.00 89.06 108 TRP A CA 1
ATOM 836 C C . TRP A 1 108 ? 4.692 -4.060 0.126 1.00 89.06 108 TRP A C 1
ATOM 838 O O . TRP A 1 108 ? 4.650 -2.961 -0.423 1.00 89.06 108 TRP A O 1
ATOM 848 N N . GLY A 1 109 ? 5.814 -4.527 0.679 1.00 87.50 109 GLY A N 1
ATOM 849 C CA . GLY A 1 109 ? 7.127 -3.880 0.560 1.00 87.50 109 GLY A CA 1
ATOM 850 C C . GLY A 1 109 ? 7.612 -3.116 1.796 1.00 87.50 109 GLY A C 1
ATOM 851 O O . GLY A 1 109 ? 8.785 -2.755 1.835 1.00 87.50 109 GLY A O 1
ATOM 852 N N . TRP A 1 110 ? 6.764 -2.894 2.802 1.00 91.38 110 TRP A N 1
ATOM 853 C CA . TRP A 1 110 ? 7.186 -2.410 4.125 1.00 91.38 110 TRP A CA 1
ATOM 854 C C . TRP A 1 110 ? 7.183 -3.542 5.147 1.00 91.38 110 TRP A C 1
ATOM 856 O O . TRP A 1 110 ? 6.357 -4.452 5.060 1.00 91.38 110 TRP A O 1
ATOM 866 N N . ASP A 1 111 ? 8.074 -3.453 6.133 1.00 92.62 111 ASP A N 1
ATOM 867 C CA . ASP A 1 111 ? 8.032 -4.303 7.319 1.00 92.62 111 ASP A CA 1
ATOM 868 C C . ASP A 1 111 ? 7.138 -3.624 8.366 1.00 92.62 111 ASP A C 1
ATOM 870 O O . ASP A 1 111 ? 7.565 -2.779 9.152 1.00 92.62 111 ASP A O 1
ATOM 874 N N . LEU A 1 112 ? 5.848 -3.966 8.348 1.00 90.81 112 LEU A N 1
ATOM 875 C CA . LEU A 1 112 ? 4.866 -3.369 9.258 1.00 90.81 112 LEU A CA 1
ATOM 876 C C . LEU A 1 112 ? 5.160 -3.692 10.730 1.00 90.81 112 LEU A C 1
ATOM 878 O O . LEU A 1 112 ? 4.771 -2.925 11.613 1.00 90.81 112 LEU A O 1
ATOM 882 N N . ASP A 1 113 ? 5.857 -4.796 11.012 1.00 93.69 113 ASP A N 1
ATOM 883 C CA . ASP A 1 113 ? 6.246 -5.154 12.373 1.00 93.69 113 ASP A CA 1
ATOM 884 C C . ASP A 1 113 ? 7.403 -4.280 12.861 1.00 93.69 113 ASP A C 1
ATOM 886 O O . ASP A 1 113 ? 7.394 -3.839 14.017 1.00 93.69 113 ASP A O 1
ATOM 890 N N . LEU A 1 114 ? 8.379 -3.997 11.994 1.00 93.94 114 LEU A N 1
ATOM 891 C CA . LEU A 1 114 ? 9.444 -3.035 12.274 1.00 93.94 114 LEU A CA 1
ATOM 892 C C . LEU A 1 114 ? 8.875 -1.630 12.480 1.00 93.94 114 LEU A C 1
ATOM 894 O O . LEU A 1 114 ? 9.202 -0.981 13.482 1.00 93.94 114 LEU A O 1
ATOM 898 N N . LEU A 1 115 ? 7.967 -1.199 11.604 1.00 94.31 115 LEU A N 1
ATOM 899 C CA . LEU A 1 115 ? 7.322 0.105 11.704 1.00 94.31 115 LEU A CA 1
ATOM 900 C C . LEU A 1 115 ? 6.567 0.235 13.027 1.00 94.31 115 LEU A C 1
ATOM 902 O O . LEU A 1 115 ? 6.757 1.209 13.760 1.00 94.31 115 LEU A O 1
ATOM 906 N N . ARG A 1 116 ? 5.783 -0.791 13.391 1.00 95.00 116 ARG A N 1
ATOM 907 C CA . ARG A 1 116 ? 5.058 -0.856 14.667 1.00 95.00 116 ARG A CA 1
ATOM 908 C C . ARG A 1 116 ? 5.999 -0.692 15.858 1.00 95.00 116 ARG A C 1
ATOM 910 O O . ARG A 1 116 ? 5.754 0.153 16.720 1.00 95.00 116 ARG A O 1
ATOM 917 N N . ARG A 1 117 ? 7.090 -1.466 15.910 1.00 94.94 117 ARG A N 1
ATOM 918 C CA . ARG A 1 117 ? 8.074 -1.390 17.007 1.00 94.94 117 ARG A CA 1
ATOM 919 C C . ARG A 1 117 ? 8.739 -0.020 17.071 1.00 94.94 117 ARG A C 1
ATOM 921 O O . ARG A 1 117 ? 8.954 0.505 18.162 1.00 94.94 117 ARG A O 1
ATOM 928 N N . THR A 1 118 ? 9.044 0.568 15.917 1.00 95.56 118 THR A N 1
ATOM 929 C CA . THR A 1 118 ? 9.690 1.880 15.845 1.00 95.56 118 THR A CA 1
ATOM 930 C C . THR A 1 118 ? 8.755 2.974 16.358 1.00 95.56 118 THR A C 1
ATOM 932 O O . THR A 1 118 ? 9.166 3.779 17.193 1.00 95.56 118 THR A O 1
ATOM 935 N N . VAL A 1 119 ? 7.479 2.961 15.960 1.00 95.31 119 VAL A N 1
ATOM 936 C CA . VAL A 1 119 ? 6.452 3.881 16.479 1.00 95.31 119 VAL A CA 1
ATOM 937 C C . VAL A 1 119 ? 6.283 3.722 17.994 1.00 95.31 119 VAL A C 1
ATOM 939 O O . VAL A 1 119 ? 6.332 4.715 18.721 1.00 95.31 119 VAL A O 1
ATOM 942 N N . GLN A 1 120 ? 6.155 2.488 18.493 1.00 95.00 120 GLN A N 1
ATOM 943 C CA . GLN A 1 120 ? 6.060 2.210 19.933 1.00 95.00 120 GLN A CA 1
ATOM 944 C C . GLN A 1 120 ? 7.265 2.763 20.701 1.00 95.00 120 GLN A C 1
ATOM 946 O O . GLN A 1 120 ? 7.103 3.440 21.718 1.00 95.00 120 GLN A O 1
ATOM 951 N N . HIS A 1 121 ? 8.476 2.536 20.187 1.00 95.19 121 HIS A N 1
ATOM 952 C CA . HIS A 1 121 ? 9.699 3.040 20.800 1.00 95.19 121 HIS A CA 1
ATOM 953 C C . HIS A 1 121 ? 9.729 4.575 20.852 1.00 95.19 121 HIS A C 1
ATOM 955 O O . HIS A 1 121 ? 10.067 5.149 21.890 1.00 95.19 121 HIS A O 1
ATOM 961 N N . ARG A 1 122 ? 9.322 5.253 19.769 1.00 95.19 122 ARG A N 1
ATOM 962 C CA . ARG A 1 122 ? 9.230 6.722 19.725 1.00 95.19 122 ARG A CA 1
ATOM 963 C C . ARG A 1 122 ? 8.218 7.268 20.724 1.00 95.19 122 ARG A C 1
ATOM 965 O O . ARG A 1 122 ? 8.501 8.256 21.398 1.00 95.19 122 ARG A O 1
ATOM 972 N N . ILE A 1 123 ? 7.078 6.601 20.887 1.00 93.81 123 ILE A N 1
ATOM 973 C CA . ILE A 1 123 ? 6.076 6.983 21.885 1.00 93.81 123 ILE A CA 1
ATOM 974 C C . ILE A 1 123 ? 6.641 6.833 23.303 1.00 93.81 123 ILE A C 1
ATOM 976 O O . ILE A 1 123 ? 6.534 7.769 24.098 1.00 93.81 123 ILE A O 1
ATOM 980 N N . TRP A 1 124 ? 7.314 5.724 23.621 1.00 94.81 124 TRP A N 1
ATOM 981 C CA . TRP A 1 124 ? 7.944 5.533 24.935 1.00 94.81 124 TRP A CA 1
ATOM 982 C C . TRP A 1 124 ? 9.040 6.557 25.233 1.00 94.81 124 TRP A C 1
ATOM 984 O O . TRP A 1 124 ? 9.148 7.027 26.369 1.00 94.81 124 TRP A O 1
ATOM 994 N N . ALA A 1 125 ? 9.803 6.972 24.219 1.00 95.00 125 ALA A N 1
ATOM 995 C CA . ALA A 1 125 ? 10.827 8.006 24.360 1.00 95.00 125 ALA A CA 1
ATOM 996 C C . ALA A 1 125 ? 10.255 9.369 24.802 1.00 95.00 125 ALA A C 1
ATOM 998 O O . ALA A 1 125 ? 10.974 10.173 25.391 1.00 95.00 125 ALA A O 1
ATOM 999 N N . THR A 1 126 ? 8.954 9.622 24.605 1.00 94.00 126 THR A N 1
ATOM 1000 C CA . THR A 1 126 ? 8.301 10.854 25.088 1.00 94.00 126 THR A CA 1
ATOM 1001 C C . THR A 1 126 ? 8.010 10.875 26.592 1.00 94.00 126 THR A C 1
ATOM 1003 O O . THR A 1 126 ? 7.508 11.876 27.103 1.00 94.00 126 THR A O 1
ATOM 1006 N N . GLY A 1 127 ? 8.321 9.798 27.320 1.00 93.38 127 GLY A N 1
ATOM 1007 C CA . GLY A 1 127 ? 8.111 9.704 28.766 1.00 93.38 127 GLY A CA 1
ATOM 1008 C C . GLY A 1 127 ? 6.689 9.310 29.172 1.00 93.38 127 GLY A C 1
ATOM 1009 O O . GLY A 1 127 ? 6.375 9.300 30.367 1.00 93.38 127 GLY A O 1
ATOM 1010 N N . GLN A 1 128 ? 5.825 8.950 28.217 1.00 87.50 128 GLN A N 1
ATOM 1011 C CA . GLN A 1 128 ? 4.537 8.344 28.538 1.00 87.50 128 GLN A CA 1
ATOM 1012 C C . GLN A 1 128 ? 4.746 6.935 29.108 1.00 87.50 128 GLN A C 1
ATOM 1014 O O . GLN A 1 128 ? 5.279 6.050 28.447 1.00 87.50 128 GLN A O 1
ATOM 1019 N N . ARG A 1 129 ? 4.316 6.727 30.358 1.00 85.81 129 ARG A N 1
ATOM 1020 C CA . ARG A 1 129 ? 4.397 5.431 31.063 1.00 85.81 129 ARG A CA 1
ATOM 1021 C C . ARG A 1 129 ? 3.186 4.525 30.825 1.00 85.81 129 ARG A C 1
ATOM 1023 O O . ARG A 1 129 ? 3.108 3.451 31.413 1.00 85.81 129 ARG A O 1
ATOM 1030 N N . ALA A 1 130 ? 2.216 4.981 30.036 1.00 83.75 130 ALA A N 1
ATOM 1031 C CA . ALA A 1 130 ? 1.035 4.196 29.718 1.00 83.75 130 ALA A CA 1
ATOM 1032 C C . ALA A 1 130 ? 1.397 3.051 28.762 1.00 83.75 130 ALA A C 1
ATOM 1034 O O . ALA A 1 130 ? 2.283 3.187 27.919 1.00 83.75 130 ALA A O 1
ATOM 1035 N N . TYR A 1 131 ? 0.693 1.926 28.893 1.00 85.69 131 TYR A N 1
ATOM 1036 C CA . TYR A 1 131 ? 0.732 0.875 27.885 1.00 85.69 131 TYR A CA 1
ATOM 1037 C C . TYR A 1 131 ? 0.061 1.409 26.618 1.00 85.69 131 TYR A C 1
ATOM 1039 O O . TYR A 1 131 ? -1.118 1.764 26.650 1.00 85.69 131 TYR A O 1
ATOM 1047 N N . VAL A 1 132 ? 0.832 1.517 25.538 1.00 83.56 132 VAL A N 1
ATOM 1048 C CA . VAL A 1 132 ? 0.353 1.972 24.234 1.00 83.56 132 VAL A CA 1
ATOM 1049 C C . VAL A 1 132 ? 0.444 0.791 23.288 1.00 83.56 132 VAL A C 1
ATOM 1051 O O . VAL A 1 132 ? 1.542 0.323 22.988 1.00 83.56 132 VAL A O 1
ATOM 1054 N N . ASP A 1 133 ? -0.715 0.310 22.859 1.00 89.00 133 ASP A N 1
ATOM 1055 C CA . ASP A 1 133 ? -0.805 -0.661 21.781 1.00 89.00 133 ASP A CA 1
ATOM 1056 C C . ASP A 1 133 ? -0.898 0.086 20.450 1.00 89.00 133 ASP A C 1
ATOM 1058 O O . ASP A 1 133 ? -1.591 1.100 20.349 1.00 89.00 133 ASP A O 1
ATOM 1062 N N . VAL A 1 134 ? -0.143 -0.375 19.457 1.00 87.31 134 VAL A N 1
ATOM 1063 C CA . VAL A 1 134 ? -0.067 0.267 18.141 1.00 87.31 134 VAL A CA 1
ATOM 1064 C C . VAL A 1 134 ? -0.444 -0.780 17.115 1.00 87.31 134 VAL A C 1
ATOM 1066 O O . VAL A 1 134 ? 0.336 -1.681 16.809 1.00 87.31 134 VAL A O 1
ATOM 1069 N N . GLU A 1 135 ? -1.641 -0.638 16.571 1.00 89.00 135 GLU A N 1
ATOM 1070 C CA . GLU A 1 135 ? -2.124 -1.453 15.471 1.00 89.00 135 GLU A CA 1
ATOM 1071 C C . GLU A 1 135 ? -2.081 -0.616 14.191 1.00 89.00 135 GLU A C 1
ATOM 1073 O O . GLU A 1 135 ? -2.567 0.514 14.152 1.00 89.00 135 GLU A O 1
ATOM 1078 N N . ILE A 1 136 ? -1.414 -1.145 13.166 1.00 85.94 136 ILE A N 1
ATOM 1079 C CA . ILE A 1 136 ? -1.352 -0.531 11.840 1.00 85.94 136 ILE A CA 1
ATOM 1080 C C . ILE A 1 136 ? -2.263 -1.371 10.959 1.00 85.94 136 ILE A C 1
ATOM 1082 O O . ILE A 1 136 ? -1.904 -2.486 10.580 1.00 85.94 136 ILE A O 1
ATOM 1086 N N . GLU A 1 137 ? -3.444 -0.842 10.669 1.00 83.44 137 GLU A N 1
ATOM 1087 C CA . GLU A 1 137 ? -4.400 -1.471 9.768 1.00 83.44 137 GLU A CA 1
ATOM 1088 C C . GLU A 1 137 ? -4.212 -0.902 8.360 1.00 83.44 137 GLU A C 1
ATOM 1090 O O . GLU A 1 137 ? -4.349 0.300 8.127 1.00 83.44 137 GLU A O 1
ATOM 1095 N N . CYS A 1 138 ? -3.897 -1.764 7.395 1.00 81.62 138 CYS A N 1
ATOM 1096 C CA . CYS A 1 138 ? -4.033 -1.410 5.988 1.00 81.62 138 CYS A CA 1
ATOM 1097 C C . CYS A 1 138 ? -5.496 -1.639 5.602 1.00 81.62 138 CYS A C 1
ATOM 1099 O O . CYS A 1 138 ? -5.953 -2.783 5.623 1.00 81.62 138 CYS A O 1
ATOM 1101 N N . GLY A 1 139 ? -6.222 -0.566 5.275 1.00 75.38 139 GLY A N 1
ATOM 1102 C CA . GLY A 1 139 ? -7.631 -0.646 4.888 1.00 75.38 139 GLY A CA 1
ATOM 1103 C C . GLY A 1 139 ? -7.861 -1.710 3.811 1.00 75.38 139 GLY A C 1
ATOM 1104 O O . GLY A 1 139 ? -7.247 -1.670 2.742 1.00 75.38 139 GLY A O 1
ATOM 1105 N N . GLN A 1 140 ? -8.725 -2.682 4.114 1.00 65.50 140 GLN A N 1
ATOM 1106 C CA . GLN A 1 140 ? -9.154 -3.712 3.169 1.00 65.50 140 GLN A CA 1
ATOM 1107 C C . GLN A 1 140 ? -10.289 -3.156 2.316 1.00 65.50 140 GLN A C 1
ATOM 1109 O O . GLN A 1 140 ? -11.464 -3.464 2.521 1.00 65.50 140 GLN A O 1
ATOM 1114 N N . ASP A 1 141 ? -9.927 -2.301 1.367 1.00 71.81 141 ASP A N 1
ATOM 1115 C CA . ASP A 1 141 ? -10.876 -1.830 0.371 1.00 71.81 141 ASP A CA 1
ATOM 1116 C C . ASP A 1 141 ? -11.034 -2.903 -0.707 1.00 71.81 141 ASP A C 1
ATOM 1118 O O . ASP A 1 141 ? -10.286 -2.967 -1.687 1.00 71.81 141 ASP A O 1
ATOM 1122 N N . ASP A 1 142 ? -12.022 -3.771 -0.499 1.00 79.94 142 ASP A N 1
ATOM 1123 C CA . ASP A 1 142 ? -12.454 -4.740 -1.495 1.00 79.94 142 ASP A CA 1
ATOM 1124 C C . ASP A 1 142 ? -13.311 -4.029 -2.546 1.00 79.94 142 ASP A C 1
ATOM 1126 O O . ASP A 1 142 ? -14.445 -3.611 -2.289 1.00 79.94 142 ASP A O 1
ATOM 1130 N N . VAL A 1 143 ? -12.799 -3.924 -3.774 1.00 78.88 143 VAL A N 1
ATOM 1131 C CA . VAL A 1 143 ? -13.599 -3.400 -4.884 1.00 78.88 143 VAL A CA 1
ATOM 1132 C C . VAL A 1 143 ? -14.459 -4.535 -5.422 1.00 78.88 143 VAL A C 1
ATOM 1134 O O . VAL A 1 143 ? -13.983 -5.433 -6.120 1.00 78.88 143 VAL A O 1
ATOM 1137 N N . VAL A 1 144 ? -15.747 -4.506 -5.086 1.00 81.81 144 VAL A N 1
ATOM 1138 C CA . VAL A 1 144 ? -16.717 -5.484 -5.582 1.00 81.81 144 VAL A CA 1
ATOM 1139 C C . VAL A 1 144 ? -17.337 -4.966 -6.875 1.00 81.81 144 VAL A C 1
ATOM 1141 O O . VAL A 1 144 ? -18.142 -4.037 -6.870 1.00 81.81 144 VAL A O 1
ATOM 1144 N N . VAL A 1 145 ? -16.986 -5.597 -7.993 1.00 81.31 145 VAL A N 1
ATOM 1145 C CA . VAL A 1 145 ? -17.606 -5.347 -9.296 1.00 81.31 145 VAL A CA 1
ATOM 1146 C C . VAL A 1 145 ? -18.744 -6.347 -9.488 1.00 81.31 145 VAL A C 1
ATOM 1148 O O . VAL A 1 145 ? -18.543 -7.567 -9.514 1.00 81.31 145 VAL A O 1
ATOM 1151 N N . GLU A 1 146 ? -19.963 -5.825 -9.619 1.00 82.38 146 GLU A N 1
ATOM 1152 C CA . GLU A 1 146 ? -21.174 -6.610 -9.858 1.00 82.38 146 GLU A CA 1
ATOM 1153 C C . GLU A 1 146 ? -21.860 -6.146 -11.149 1.00 82.38 146 GLU A C 1
ATOM 1155 O O . GLU A 1 146 ? -21.917 -4.944 -11.411 1.00 82.38 146 GLU A O 1
ATOM 1160 N N . PRO A 1 147 ? -22.411 -7.061 -11.964 1.00 78.81 147 PRO A N 1
ATOM 1161 C CA . PRO A 1 147 ? -23.178 -6.682 -13.141 1.00 78.81 147 PRO A CA 1
ATOM 1162 C C . PRO A 1 147 ? -24.491 -6.005 -12.733 1.00 78.81 147 PRO A C 1
ATOM 1164 O O . PRO A 1 147 ? -25.132 -6.404 -11.756 1.00 78.81 147 PRO A O 1
ATOM 1167 N N . GLU A 1 148 ? -24.944 -5.028 -13.523 1.00 80.31 148 GLU A N 1
ATOM 1168 C CA . GLU A 1 148 ? -26.192 -4.299 -13.270 1.00 80.31 148 GLU A CA 1
ATOM 1169 C C . GLU A 1 148 ? -27.435 -5.137 -13.633 1.00 80.31 148 GLU A C 1
ATOM 1171 O O . GLU A 1 148 ? -28.178 -4.865 -14.574 1.00 80.31 148 GLU A O 1
ATOM 1176 N N . ASN A 1 149 ? -27.678 -6.198 -12.868 1.00 83.81 149 ASN A N 1
ATOM 1177 C CA . ASN A 1 149 ? -28.800 -7.104 -13.079 1.00 83.81 149 ASN A CA 1
ATOM 1178 C C . ASN A 1 149 ? -29.937 -6.829 -12.091 1.00 83.81 149 ASN A C 1
ATOM 1180 O O . ASN A 1 149 ? -29.721 -6.433 -10.944 1.00 83.81 149 ASN A O 1
ATOM 1184 N N . ALA A 1 150 ? -31.177 -7.108 -12.511 1.00 86.19 150 ALA A N 1
ATOM 1185 C CA . ALA A 1 150 ? -32.356 -6.979 -11.650 1.00 86.19 150 ALA A CA 1
ATOM 1186 C C . ALA A 1 150 ? -32.211 -7.775 -10.341 1.00 86.19 150 ALA A C 1
ATOM 1188 O O . ALA A 1 150 ? -32.637 -7.305 -9.294 1.00 86.19 150 ALA A O 1
ATOM 1189 N N . LEU A 1 151 ? -31.539 -8.931 -10.381 1.00 81.56 151 LEU A N 1
ATOM 1190 C CA . LEU A 1 151 ? -31.261 -9.757 -9.202 1.00 81.56 151 LEU A CA 1
ATOM 1191 C C . LEU A 1 151 ? -30.294 -9.088 -8.216 1.00 81.56 151 LEU A C 1
ATOM 1193 O O . LEU A 1 151 ? -30.484 -9.204 -7.009 1.00 81.56 151 LEU A O 1
ATOM 1197 N N . VAL A 1 152 ? -29.289 -8.361 -8.714 1.00 83.50 152 VAL A N 1
ATOM 1198 C CA . VAL A 1 152 ? -28.349 -7.612 -7.868 1.00 83.50 152 VAL A CA 1
ATOM 1199 C C . VAL A 1 152 ? -29.081 -6.457 -7.187 1.00 83.50 152 VAL A C 1
ATOM 1201 O O . VAL A 1 152 ? -29.008 -6.327 -5.966 1.00 83.50 152 VAL A O 1
ATOM 1204 N N . ARG A 1 153 ? -29.889 -5.698 -7.942 1.00 87.38 153 ARG A N 1
ATOM 1205 C CA . ARG A 1 153 ? -30.766 -4.651 -7.384 1.00 87.38 153 ARG A CA 1
ATOM 1206 C C . ARG A 1 153 ? -31.738 -5.201 -6.342 1.00 87.38 153 ARG A C 1
ATOM 1208 O O . ARG A 1 153 ? -31.938 -4.587 -5.300 1.00 87.38 153 ARG A O 1
ATOM 1215 N N . LEU A 1 154 ? -32.315 -6.371 -6.612 1.00 88.00 154 LEU A N 1
ATOM 1216 C CA . LEU A 1 154 ? -33.255 -7.029 -5.713 1.00 88.00 154 LEU A CA 1
ATOM 1217 C C . LEU A 1 154 ? -32.582 -7.459 -4.402 1.00 88.00 154 LEU A C 1
ATOM 1219 O O . LEU A 1 154 ? -33.160 -7.277 -3.335 1.00 88.00 154 LEU A O 1
ATOM 1223 N N . ARG A 1 155 ? -31.352 -7.984 -4.468 1.00 85.25 155 ARG A N 1
ATOM 1224 C CA . ARG A 1 155 ? -30.584 -8.419 -3.292 1.00 85.25 155 ARG A CA 1
ATOM 1225 C C . ARG A 1 155 ? -30.198 -7.257 -2.375 1.00 85.25 155 ARG A C 1
ATOM 1227 O O . ARG A 1 155 ? -30.149 -7.442 -1.166 1.00 85.25 155 ARG A O 1
ATOM 1234 N N . HIS A 1 156 ? -29.939 -6.077 -2.933 1.00 86.31 156 HIS A N 1
ATOM 1235 C CA . HIS A 1 156 ? -29.627 -4.876 -2.148 1.00 86.31 156 HIS A CA 1
ATOM 1236 C C . HIS A 1 156 ? -30.872 -4.229 -1.514 1.00 86.31 156 HIS A C 1
ATOM 1238 O O . HIS A 1 156 ? -30.741 -3.300 -0.722 1.00 86.31 156 HIS A O 1
ATOM 1244 N N . ASN A 1 157 ? -32.083 -4.724 -1.806 1.00 93.81 157 ASN A N 1
ATOM 1245 C CA . ASN A 1 157 ? -33.305 -4.258 -1.158 1.00 93.81 157 ASN A CA 1
ATOM 1246 C C . ASN A 1 157 ? -33.561 -5.027 0.160 1.00 93.81 157 ASN A C 1
ATOM 1248 O O . ASN A 1 157 ? -33.872 -6.224 0.117 1.00 93.81 157 ASN A O 1
ATOM 1252 N N . PRO A 1 158 ? -33.514 -4.361 1.332 1.00 93.94 158 PRO A N 1
ATOM 1253 C CA . PRO A 1 158 ? -33.641 -5.028 2.629 1.00 93.94 158 PRO A CA 1
ATOM 1254 C C . PRO A 1 158 ? -34.999 -5.715 2.823 1.00 93.94 158 PRO A C 1
ATOM 1256 O O . PRO A 1 158 ? -35.069 -6.757 3.474 1.00 93.94 158 PRO A O 1
ATOM 1259 N N . TRP A 1 159 ? -36.073 -5.197 2.215 1.00 95.81 159 TRP A N 1
ATOM 1260 C CA . TRP A 1 159 ? -37.401 -5.815 2.293 1.00 95.81 159 TRP A CA 1
ATOM 1261 C C . TRP A 1 159 ? -37.459 -7.157 1.583 1.00 95.81 159 TRP A C 1
ATOM 1263 O O . TRP A 1 159 ? -38.103 -8.089 2.061 1.00 95.81 159 TRP A O 1
ATOM 1273 N N . VAL A 1 160 ? -36.767 -7.272 0.452 1.00 91.94 160 VAL A N 1
ATOM 1274 C CA . VAL A 1 160 ? -36.743 -8.522 -0.301 1.00 91.94 160 VAL A CA 1
ATOM 1275 C C . VAL A 1 160 ? -35.906 -9.562 0.430 1.00 91.94 160 VAL A C 1
ATOM 1277 O O . VAL A 1 160 ? -36.306 -10.721 0.497 1.00 91.94 160 VAL A O 1
ATOM 1280 N N . VAL A 1 161 ? -34.799 -9.146 1.052 1.00 88.81 161 VAL A N 1
ATOM 1281 C CA . VAL A 1 161 ? -34.000 -10.018 1.924 1.00 88.81 161 VAL A CA 1
ATOM 1282 C C . VAL A 1 161 ? -34.836 -10.514 3.107 1.00 88.81 161 VAL A C 1
ATOM 1284 O O . VAL A 1 161 ? -34.857 -11.713 3.378 1.00 88.81 161 VAL A O 1
ATOM 1287 N N . ALA A 1 162 ? -35.585 -9.628 3.768 1.00 94.38 162 ALA A N 1
ATOM 1288 C CA . ALA A 1 162 ? -36.476 -10.005 4.863 1.00 94.38 162 ALA A CA 1
ATOM 1289 C C . ALA A 1 162 ? -37.576 -10.980 4.406 1.00 94.38 162 ALA A C 1
ATOM 1291 O O . ALA A 1 162 ? -37.814 -11.998 5.056 1.00 94.38 162 ALA A O 1
ATOM 1292 N N . PHE A 1 163 ? -38.212 -10.726 3.258 1.00 94.94 163 PHE A N 1
ATOM 1293 C CA . PHE A 1 163 ? -39.233 -11.618 2.706 1.00 94.94 163 PHE A CA 1
ATOM 1294 C C . PHE A 1 163 ? -38.659 -12.988 2.321 1.00 94.94 163 PHE A C 1
ATOM 1296 O O . PHE A 1 163 ? -39.275 -14.016 2.604 1.00 94.94 163 PHE A O 1
ATOM 1303 N N . ALA A 1 164 ? -37.460 -13.025 1.732 1.00 91.06 164 ALA A N 1
ATOM 1304 C CA . ALA A 1 164 ? -36.755 -14.263 1.403 1.00 91.06 164 ALA A CA 1
ATOM 1305 C C . ALA A 1 164 ? -36.401 -15.087 2.654 1.00 91.06 164 ALA A C 1
ATOM 1307 O O . ALA A 1 164 ? -36.397 -16.318 2.595 1.00 91.06 164 ALA A O 1
ATOM 1308 N N . TRP A 1 165 ? -36.147 -14.423 3.786 1.00 91.62 165 TRP A N 1
ATOM 1309 C CA . TRP A 1 165 ? -35.980 -15.069 5.088 1.00 91.62 165 TRP A CA 1
ATOM 1310 C C . TRP A 1 165 ? -37.293 -15.645 5.626 1.00 91.62 165 TRP A C 1
ATOM 1312 O O . TRP A 1 165 ? -37.338 -16.824 5.970 1.00 91.62 165 TRP A O 1
ATOM 1322 N N . VAL A 1 166 ? -38.370 -14.850 5.655 1.00 95.38 166 VAL A N 1
ATOM 1323 C CA . VAL A 1 166 ? -39.687 -15.272 6.179 1.00 95.38 166 VAL A CA 1
ATOM 1324 C C . VAL A 1 166 ? -40.270 -16.437 5.382 1.00 95.38 166 VAL A C 1
ATOM 1326 O O . VAL A 1 166 ? -40.837 -17.365 5.951 1.00 95.38 166 VAL A O 1
ATOM 1329 N N . THR A 1 167 ? -40.110 -16.414 4.062 1.00 95.81 167 THR A N 1
ATOM 1330 C CA . THR A 1 167 ? -40.608 -17.474 3.174 1.00 95.81 167 THR A CA 1
ATOM 1331 C C . THR A 1 167 ? -39.710 -18.710 3.128 1.00 95.81 167 THR A C 1
ATOM 1333 O O . THR A 1 167 ? -40.010 -19.637 2.380 1.00 95.81 167 THR A O 1
ATOM 1336 N N . LEU A 1 168 ? -38.608 -18.741 3.896 1.00 95.00 168 LEU A N 1
ATOM 1337 C CA . LEU A 1 168 ? -37.570 -19.781 3.834 1.00 95.00 168 LEU A CA 1
ATOM 1338 C C . LEU A 1 168 ? -36.995 -19.986 2.419 1.00 95.00 168 LEU A C 1
ATOM 1340 O O . LEU A 1 168 ? -36.347 -20.996 2.136 1.00 95.00 168 LEU A O 1
ATOM 1344 N N . LEU A 1 169 ? -37.171 -19.004 1.531 1.00 91.50 169 LEU A N 1
ATOM 1345 C CA . LEU A 1 169 ? -36.651 -19.049 0.172 1.00 91.50 169 LEU A CA 1
ATOM 1346 C C . LEU A 1 169 ? -35.122 -19.020 0.185 1.00 91.50 169 LEU A C 1
ATOM 1348 O O . LEU A 1 169 ? -34.488 -19.692 -0.620 1.00 91.50 169 LEU A O 1
ATOM 1352 N N . TYR A 1 170 ? -34.531 -18.268 1.119 1.00 85.25 170 TYR A N 1
ATOM 1353 C CA . TYR A 1 170 ? -33.081 -18.149 1.257 1.00 85.25 170 TYR A CA 1
ATOM 1354 C C . TYR A 1 170 ? -32.386 -19.488 1.580 1.00 85.25 170 TYR A C 1
ATOM 1356 O O . TYR A 1 170 ? -31.533 -19.901 0.791 1.00 85.25 170 TYR A O 1
ATOM 1364 N N . PRO A 1 171 ? -32.742 -20.220 2.658 1.00 87.94 171 PRO A N 1
ATOM 1365 C CA 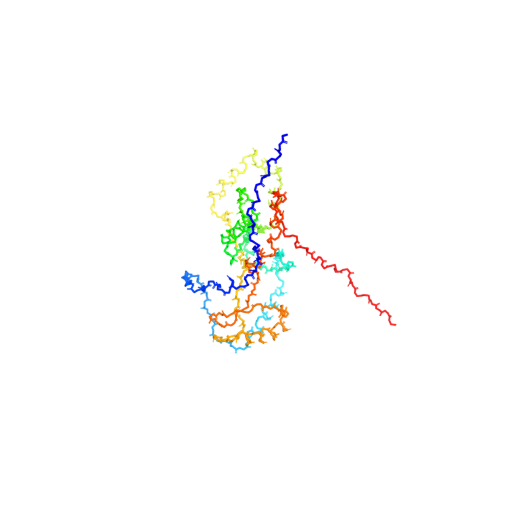. PRO A 1 171 ? -32.142 -21.528 2.925 1.00 87.94 171 PRO A CA 1
ATOM 1366 C C . PRO A 1 171 ? -32.473 -22.557 1.836 1.00 87.94 171 PRO A C 1
ATOM 1368 O O . PRO A 1 171 ? -31.611 -23.365 1.498 1.00 87.94 171 PRO A O 1
ATOM 1371 N N . LEU A 1 172 ? -33.669 -22.503 1.234 1.00 92.00 172 LEU A N 1
ATOM 1372 C CA . LEU A 1 172 ? -34.028 -23.389 0.123 1.00 92.00 172 LEU A CA 1
ATOM 1373 C C . LEU A 1 172 ? -33.130 -23.154 -1.099 1.00 92.00 172 LEU A C 1
ATOM 1375 O O . LEU A 1 172 ? -32.586 -24.110 -1.646 1.00 92.00 172 LEU A O 1
ATOM 1379 N N . LEU A 1 173 ? -32.935 -21.894 -1.501 1.00 83.94 173 LEU A N 1
ATOM 1380 C CA . LEU A 1 173 ? -32.033 -21.518 -2.591 1.00 83.94 173 LEU A CA 1
ATOM 1381 C C . LEU A 1 173 ? -30.592 -21.907 -2.279 1.00 83.94 173 LEU A C 1
ATOM 1383 O O . LEU A 1 173 ? -29.915 -22.412 -3.166 1.00 83.94 173 LEU A O 1
ATOM 1387 N N . TRP A 1 174 ? -30.133 -21.717 -1.040 1.00 84.50 174 TRP A N 1
ATOM 1388 C CA . TRP A 1 174 ? -28.791 -22.117 -0.619 1.00 84.50 174 TRP A CA 1
ATOM 1389 C C . TRP A 1 174 ? -28.570 -23.626 -0.786 1.00 84.50 174 TRP A C 1
ATOM 1391 O O . TRP A 1 174 ? -27.612 -24.030 -1.443 1.00 84.50 174 TRP A O 1
ATOM 1401 N N . VAL A 1 175 ? -29.491 -24.457 -0.281 1.00 89.19 175 VAL A N 1
ATOM 1402 C CA . VAL A 1 175 ? -29.434 -25.922 -0.437 1.00 89.19 175 VAL A CA 1
ATOM 1403 C C . VAL A 1 175 ? -29.482 -26.314 -1.915 1.00 89.19 175 VAL A C 1
ATOM 1405 O O . VAL A 1 175 ? -28.703 -27.155 -2.354 1.00 89.19 175 VAL A O 1
ATOM 1408 N N . LEU A 1 176 ? -30.355 -25.674 -2.695 1.00 84.81 176 LEU A N 1
ATOM 1409 C CA . LEU A 1 176 ? -30.521 -25.938 -4.122 1.00 84.81 176 LEU A CA 1
ATOM 1410 C C . LEU A 1 176 ? -29.248 -25.591 -4.919 1.00 84.81 176 LEU A C 1
ATOM 1412 O O . LEU A 1 176 ? -28.764 -26.402 -5.705 1.00 84.81 176 LEU A O 1
ATOM 1416 N N . LEU A 1 177 ? -28.667 -24.414 -4.679 1.00 80.69 177 LEU A N 1
ATOM 1417 C CA . LEU A 1 177 ? -27.407 -23.967 -5.281 1.00 80.69 177 LEU A CA 1
ATOM 1418 C C . LEU A 1 177 ? -26.245 -24.894 -4.912 1.00 80.69 177 LEU A C 1
ATOM 1420 O O . LEU A 1 177 ? -25.411 -25.193 -5.766 1.00 80.69 177 LEU A O 1
ATOM 1424 N N . HIS A 1 178 ? -26.208 -25.366 -3.664 1.00 82.94 178 HIS A N 1
ATOM 1425 C CA . HIS A 1 178 ? -25.167 -26.269 -3.185 1.00 82.94 178 HIS A CA 1
ATOM 1426 C C . HIS A 1 178 ? -25.301 -27.679 -3.782 1.00 82.94 178 HIS A C 1
ATOM 1428 O O . HIS A 1 178 ? -24.310 -28.262 -4.210 1.00 82.94 178 HIS A O 1
ATOM 1434 N N . LEU A 1 179 ? -26.527 -28.202 -3.890 1.00 87.56 179 LEU A N 1
ATOM 1435 C CA . LEU A 1 179 ? -26.811 -29.507 -4.499 1.00 87.56 179 LEU A CA 1
ATOM 1436 C C . LEU A 1 179 ? -26.524 -29.535 -6.002 1.00 87.56 179 LEU A C 1
ATOM 1438 O O . LEU A 1 179 ? -26.055 -30.549 -6.513 1.00 87.56 179 LEU A O 1
ATOM 1442 N N . PHE A 1 180 ? -26.793 -28.439 -6.716 1.00 81.12 180 PHE A N 1
ATOM 1443 C CA . PHE A 1 180 ? -26.609 -28.389 -8.168 1.00 81.12 180 PHE A CA 1
ATOM 1444 C C . PHE A 1 180 ? -25.209 -27.961 -8.622 1.00 81.12 180 PHE A C 1
ATOM 1446 O O . PHE A 1 180 ? -24.992 -27.894 -9.829 1.00 81.12 180 PHE A O 1
ATOM 1453 N N . GLY A 1 181 ? -24.268 -27.707 -7.701 1.00 60.78 181 GLY A N 1
ATOM 1454 C CA . GLY A 1 181 ? -22.802 -27.761 -7.875 1.00 60.78 181 GLY A CA 1
ATOM 1455 C C . GLY A 1 181 ? -22.124 -26.900 -8.959 1.00 60.78 181 GLY A C 1
ATOM 1456 O O . GLY A 1 181 ? -20.906 -26.776 -8.954 1.00 60.78 181 GLY A O 1
ATOM 1457 N N . GLN A 1 182 ? -22.865 -26.295 -9.888 1.00 60.22 182 GLN A N 1
ATOM 1458 C CA . GLN A 1 182 ? -22.332 -25.694 -11.118 1.00 60.22 182 GLN A CA 1
ATOM 1459 C C . GLN A 1 182 ? -22.496 -24.172 -11.191 1.00 60.22 182 GLN A C 1
ATOM 1461 O O . GLN A 1 182 ? -21.930 -23.543 -12.077 1.00 60.22 182 GLN A O 1
ATOM 1466 N N . HIS A 1 183 ? -23.249 -23.556 -10.275 1.00 55.84 183 HIS A N 1
ATOM 1467 C CA . HIS A 1 183 ? -23.689 -22.159 -10.430 1.00 55.84 183 HIS A CA 1
ATOM 1468 C C . HIS A 1 183 ? -23.268 -21.230 -9.283 1.00 55.84 183 HIS A C 1
ATOM 1470 O O . HIS A 1 183 ? -23.726 -20.092 -9.216 1.00 55.84 183 HIS A O 1
ATOM 1476 N N . GLY A 1 184 ? -22.395 -21.698 -8.388 1.00 55.06 184 GLY A N 1
ATOM 1477 C CA . GLY A 1 184 ? -22.037 -20.991 -7.157 1.00 55.06 184 GLY A CA 1
ATOM 1478 C C . GLY A 1 184 ? -20.546 -20.766 -6.948 1.00 55.06 184 GLY A C 1
ATOM 1479 O O . GLY A 1 184 ? -20.156 -20.504 -5.816 1.00 55.06 184 GLY A O 1
ATOM 1480 N N . ALA A 1 185 ? -19.708 -20.888 -7.983 1.00 55.19 185 ALA A N 1
ATOM 1481 C CA . ALA A 1 185 ? -18.302 -20.534 -7.837 1.00 55.19 185 ALA A CA 1
ATOM 1482 C C . ALA A 1 185 ? -18.217 -19.032 -7.538 1.00 55.19 185 ALA A C 1
ATOM 1484 O O . ALA A 1 185 ? -18.412 -18.192 -8.419 1.00 55.19 185 ALA A O 1
ATOM 1485 N N . THR A 1 186 ? -17.964 -18.691 -6.275 1.00 55.66 186 THR A N 1
ATOM 1486 C CA . THR A 1 186 ? -17.320 -17.431 -5.926 1.00 55.66 186 THR A CA 1
ATOM 1487 C C . THR A 1 186 ? -16.025 -17.418 -6.715 1.00 55.66 186 THR A C 1
ATOM 1489 O O . THR A 1 186 ? -15.111 -18.183 -6.420 1.00 55.66 186 THR A O 1
ATOM 1492 N N . TYR A 1 187 ? -15.996 -16.648 -7.802 1.00 58.31 187 TYR A N 1
ATOM 1493 C CA . TYR A 1 187 ? -14.773 -16.458 -8.561 1.00 58.31 187 TYR A CA 1
ATOM 1494 C C . TYR A 1 187 ? -13.852 -15.656 -7.655 1.00 58.31 187 TYR A C 1
ATOM 1496 O O . TYR A 1 187 ? -14.065 -14.461 -7.441 1.00 58.31 187 TYR A O 1
ATOM 1504 N N . ASP A 1 188 ? -12.923 -16.376 -7.033 1.00 56.00 188 ASP A N 1
ATOM 1505 C CA . ASP A 1 188 ? -11.998 -15.818 -6.068 1.00 56.00 188 ASP A CA 1
ATOM 1506 C C . ASP A 1 188 ? -11.150 -14.746 -6.745 1.00 56.00 188 ASP A C 1
ATOM 1508 O O . ASP A 1 188 ? -10.398 -14.998 -7.685 1.00 56.00 188 ASP A O 1
ATOM 1512 N N . GLN A 1 189 ? -11.387 -13.527 -6.268 1.00 63.91 189 GLN A N 1
ATOM 1513 C CA . GLN A 1 189 ? -10.377 -12.587 -5.812 1.00 63.91 189 GLN A CA 1
ATOM 1514 C C . GLN A 1 189 ? -9.180 -12.467 -6.739 1.00 63.91 189 GLN A C 1
ATOM 1516 O O . GLN A 1 189 ? -8.116 -13.030 -6.492 1.00 63.91 189 GLN A O 1
ATOM 1521 N N . ALA A 1 190 ? -9.325 -11.645 -7.779 1.00 76.88 190 ALA A N 1
ATOM 1522 C CA . ALA A 1 190 ? -8.122 -11.006 -8.276 1.00 76.88 190 ALA A CA 1
ATOM 1523 C C . ALA A 1 190 ? -7.524 -10.211 -7.116 1.00 76.88 190 ALA A C 1
ATOM 1525 O O . ALA A 1 190 ? -8.229 -9.483 -6.415 1.00 76.88 190 ALA A O 1
ATOM 1526 N N . VAL A 1 191 ? -6.231 -10.389 -6.900 1.00 79.00 191 VAL A N 1
ATOM 1527 C CA . VAL A 1 191 ? -5.484 -9.632 -5.909 1.00 79.00 191 VAL A CA 1
ATOM 1528 C C . VAL A 1 191 ? -4.689 -8.582 -6.668 1.00 79.00 191 VAL A C 1
ATOM 1530 O O . VAL A 1 191 ? -3.871 -8.915 -7.526 1.00 79.00 191 VAL A O 1
ATOM 1533 N N . ALA A 1 192 ? -4.953 -7.313 -6.380 1.00 82.06 192 ALA A N 1
ATOM 1534 C CA . ALA A 1 192 ? -4.115 -6.207 -6.807 1.00 82.06 192 ALA A CA 1
ATOM 1535 C C . ALA A 1 192 ? -3.140 -5.895 -5.672 1.00 82.06 192 ALA A C 1
ATOM 1537 O O . ALA A 1 192 ? -3.530 -5.337 -4.647 1.00 82.06 192 ALA A O 1
ATOM 1538 N N . SER A 1 193 ? -1.878 -6.281 -5.848 1.00 82.00 193 SER A N 1
ATOM 1539 C CA . SER A 1 193 ? -0.829 -6.057 -4.859 1.00 82.00 193 SER A CA 1
ATOM 1540 C C . SER A 1 193 ? -0.048 -4.772 -5.171 1.00 82.00 193 SER A C 1
ATOM 1542 O O . SER A 1 193 ? 0.659 -4.662 -6.173 1.00 82.00 193 SER A O 1
ATOM 1544 N N . TYR A 1 194 ? -0.165 -3.777 -4.298 1.00 82.12 194 TYR A N 1
ATOM 1545 C CA . TYR A 1 194 ? 0.488 -2.475 -4.403 1.00 82.12 194 TYR A CA 1
ATOM 1546 C C . TYR A 1 194 ? 1.778 -2.451 -3.592 1.00 82.12 194 TYR A C 1
ATOM 1548 O O . TYR A 1 194 ? 1.762 -2.601 -2.371 1.00 82.12 194 TYR A O 1
ATOM 1556 N N . ALA A 1 195 ? 2.900 -2.217 -4.268 1.00 85.75 195 ALA A N 1
ATOM 1557 C CA . ALA A 1 195 ? 4.177 -2.015 -3.604 1.00 85.75 195 ALA A CA 1
ATOM 1558 C C . ALA A 1 195 ? 4.228 -0.602 -3.002 1.00 85.75 195 ALA A C 1
ATOM 1560 O O . ALA A 1 195 ? 4.200 0.376 -3.749 1.00 85.75 195 ALA A O 1
ATOM 1561 N N . LEU A 1 196 ? 4.360 -0.474 -1.681 1.00 87.19 196 LEU A N 1
ATOM 1562 C CA . LEU A 1 196 ? 4.688 0.810 -1.039 1.00 87.19 196 LEU A CA 1
ATOM 1563 C C . LEU A 1 196 ? 6.113 1.255 -1.367 1.00 87.19 196 LEU A C 1
ATOM 1565 O O . LEU A 1 196 ? 6.421 2.446 -1.349 1.00 87.19 196 LEU A O 1
ATOM 1569 N N . LYS A 1 197 ? 6.971 0.276 -1.664 1.00 90.06 197 LYS A N 1
ATOM 1570 C CA . LYS A 1 197 ? 8.382 0.447 -1.973 1.00 90.06 197 LYS A CA 1
ATOM 1571 C C . LYS A 1 197 ? 8.767 -0.492 -3.111 1.00 90.06 197 LYS A C 1
ATOM 1573 O O . LYS A 1 197 ? 8.718 -1.710 -2.955 1.00 90.06 197 LYS A O 1
ATOM 1578 N N . LEU A 1 198 ? 9.154 0.068 -4.253 1.00 90.75 198 LEU A N 1
ATOM 1579 C CA . LEU A 1 198 ? 9.582 -0.685 -5.429 1.00 90.75 198 LEU A CA 1
ATOM 1580 C C . LEU A 1 198 ? 10.906 -0.135 -5.958 1.00 90.75 198 LEU A C 1
ATOM 1582 O O . LEU A 1 198 ? 11.111 1.074 -6.006 1.00 90.75 198 LEU A O 1
ATOM 1586 N N . TYR A 1 199 ? 11.783 -1.030 -6.409 1.00 92.06 199 TYR A N 1
ATOM 1587 C CA . TYR A 1 199 ? 13.063 -0.680 -7.022 1.00 92.06 199 TYR A CA 1
ATOM 1588 C C . TYR A 1 199 ? 13.150 -1.193 -8.466 1.00 92.06 199 TYR A C 1
ATOM 1590 O O . TYR A 1 199 ? 13.884 -2.153 -8.729 1.00 92.06 199 TYR A O 1
ATOM 1598 N N . PRO A 1 200 ? 12.409 -0.619 -9.433 1.00 93.00 200 PRO A N 1
ATOM 1599 C CA . PRO A 1 200 ? 12.618 -0.952 -10.836 1.00 93.00 200 PRO A CA 1
ATOM 1600 C C . PRO A 1 200 ? 14.043 -0.594 -11.277 1.00 93.00 200 PRO A C 1
ATOM 1602 O O . PRO A 1 200 ? 14.566 0.474 -10.955 1.00 93.00 200 PRO A O 1
ATOM 1605 N N . ALA A 1 201 ? 14.670 -1.492 -12.038 1.00 94.06 201 ALA A N 1
ATOM 1606 C CA . ALA A 1 201 ? 15.930 -1.184 -12.705 1.00 94.06 201 ALA A CA 1
ATOM 1607 C C . ALA A 1 201 ? 15.679 -0.116 -13.777 1.00 94.06 201 ALA A C 1
ATOM 1609 O O . ALA A 1 201 ? 14.725 -0.220 -14.552 1.00 94.06 201 ALA A O 1
ATOM 1610 N N . LEU A 1 202 ? 16.531 0.906 -13.831 1.00 94.25 202 LEU A N 1
ATOM 1611 C CA . LEU A 1 202 ? 16.431 1.931 -14.861 1.00 94.25 202 LEU A CA 1
ATOM 1612 C C . LEU A 1 202 ? 16.776 1.301 -16.229 1.00 94.25 202 LEU A C 1
ATOM 1614 O O . LEU A 1 202 ? 17.777 0.578 -16.330 1.00 94.25 202 LEU A O 1
ATOM 1618 N N . PRO A 1 203 ? 15.979 1.536 -17.288 1.00 91.31 203 PRO A N 1
ATOM 1619 C CA . PRO A 1 203 ? 16.198 0.902 -18.583 1.00 91.31 203 PRO A CA 1
ATOM 1620 C C . PRO A 1 203 ? 17.577 1.256 -19.156 1.00 91.31 203 PRO A C 1
ATOM 1622 O O . PRO A 1 203 ? 17.999 2.412 -19.152 1.00 91.31 203 PRO A O 1
ATOM 1625 N N . GLY A 1 204 ? 18.284 0.239 -19.655 1.00 91.00 204 GLY A N 1
ATOM 1626 C CA . GLY A 1 204 ? 19.618 0.386 -20.244 1.00 91.00 204 GLY A CA 1
ATOM 1627 C C . GLY A 1 204 ? 20.767 0.523 -19.239 1.00 91.00 204 GLY A C 1
ATOM 1628 O O . GLY A 1 204 ? 21.898 0.789 -19.664 1.00 91.00 204 GLY A O 1
ATOM 1629 N N . THR A 1 205 ? 20.511 0.347 -17.939 1.00 93.94 205 THR A N 1
ATOM 1630 C CA . THR A 1 205 ? 21.585 0.283 -16.940 1.00 93.94 205 THR A CA 1
ATOM 1631 C C . THR A 1 205 ? 22.378 -1.013 -17.024 1.00 93.94 205 THR A C 1
ATOM 1633 O O . THR A 1 205 ? 21.900 -2.028 -17.534 1.00 93.94 205 THR A O 1
ATOM 1636 N N . ARG A 1 206 ? 23.633 -0.961 -16.569 1.00 95.88 206 ARG A N 1
ATOM 1637 C CA . ARG A 1 206 ? 24.536 -2.120 -16.542 1.00 95.88 206 ARG A CA 1
ATOM 1638 C C . ARG A 1 206 ? 24.903 -2.493 -15.101 1.00 95.88 206 ARG A C 1
ATOM 1640 O O . ARG A 1 206 ? 25.049 -1.597 -14.268 1.00 95.88 206 ARG A O 1
ATOM 1647 N N . PRO A 1 207 ? 25.116 -3.785 -14.790 1.00 96.50 207 PRO A N 1
ATOM 1648 C CA . PRO A 1 207 ? 25.665 -4.191 -13.498 1.00 96.50 207 PRO A CA 1
ATOM 1649 C C . PRO A 1 207 ? 26.988 -3.465 -13.209 1.00 96.50 207 PRO A C 1
ATOM 1651 O O . PRO A 1 207 ? 27.870 -3.418 -14.065 1.00 96.50 207 PRO A O 1
ATOM 1654 N N . GLY A 1 208 ? 27.118 -2.883 -12.015 1.00 95.50 208 GLY A N 1
ATOM 1655 C CA . GLY A 1 208 ? 28.305 -2.121 -11.602 1.00 95.50 208 GLY A CA 1
ATOM 1656 C C . GLY A 1 208 ? 28.330 -0.648 -12.031 1.00 95.50 208 GLY A C 1
ATOM 1657 O O . GLY A 1 208 ? 29.270 0.061 -11.677 1.00 95.50 208 GLY A O 1
ATOM 1658 N N . GLU A 1 209 ? 27.308 -0.168 -12.744 1.00 96.62 209 GLU A N 1
ATOM 1659 C CA . GLU A 1 209 ? 27.181 1.245 -13.109 1.00 96.62 209 GLU A CA 1
ATOM 1660 C C . GLU A 1 209 ? 27.132 2.164 -11.876 1.00 96.62 209 GLU A C 1
ATOM 1662 O O . GLU A 1 209 ? 26.544 1.847 -10.832 1.00 96.62 209 GLU A O 1
ATOM 1667 N N . SER A 1 210 ? 27.778 3.327 -11.984 1.00 97.44 210 SER A N 1
ATOM 1668 C CA . SER A 1 210 ? 27.796 4.310 -10.907 1.00 97.44 210 SER A CA 1
ATOM 1669 C C . SER A 1 210 ? 26.446 5.038 -10.791 1.00 97.44 210 SER A C 1
ATOM 1671 O O . SER A 1 210 ? 25.740 5.244 -11.774 1.00 97.44 210 SER A O 1
ATOM 167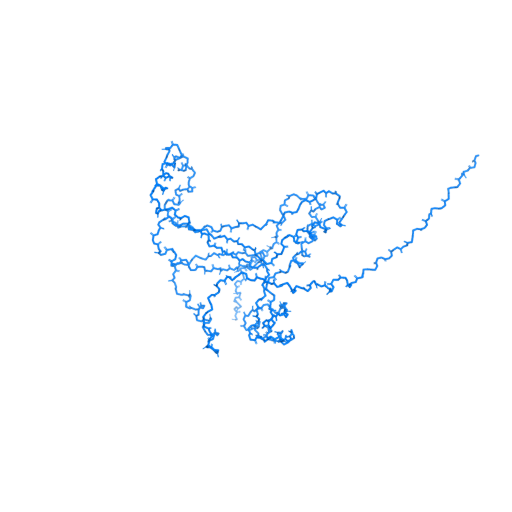3 N N . VAL A 1 211 ? 26.073 5.474 -9.578 1.00 97.25 211 VAL A N 1
ATOM 1674 C CA . VAL A 1 211 ? 24.816 6.225 -9.368 1.00 97.25 211 VAL A CA 1
ATOM 1675 C C . VAL A 1 211 ? 24.823 7.542 -10.152 1.00 97.25 211 VAL A C 1
ATOM 1677 O O . VAL A 1 211 ? 23.780 7.960 -10.636 1.00 97.25 211 VAL A O 1
ATOM 1680 N N . ALA A 1 212 ? 25.995 8.162 -10.331 1.00 97.19 212 ALA A N 1
ATOM 1681 C CA . ALA A 1 212 ? 26.150 9.393 -11.103 1.00 97.19 212 ALA A CA 1
ATOM 1682 C C . ALA A 1 212 ? 25.836 9.194 -12.597 1.00 97.19 212 ALA A C 1
ATOM 1684 O O . ALA A 1 212 ? 25.129 10.010 -13.185 1.00 97.19 212 ALA A O 1
ATOM 1685 N N . GLU A 1 213 ? 26.299 8.094 -13.200 1.00 96.62 213 GLU A N 1
ATOM 1686 C CA . GLU A 1 213 ? 25.945 7.729 -14.581 1.00 96.62 213 GLU A CA 1
ATOM 1687 C C . GLU A 1 213 ? 24.449 7.418 -14.707 1.00 96.62 213 GLU A C 1
ATOM 1689 O O . GLU A 1 213 ? 23.772 7.943 -15.595 1.00 96.62 213 GLU A O 1
ATOM 1694 N N . GLY A 1 214 ? 23.902 6.647 -13.760 1.00 96.06 214 GLY A N 1
ATOM 1695 C CA . GLY A 1 214 ? 22.465 6.383 -13.687 1.00 96.06 214 GLY A CA 1
ATOM 1696 C C . GLY A 1 214 ? 21.629 7.660 -13.554 1.00 96.06 214 GLY A C 1
ATOM 1697 O O . GLY A 1 214 ? 20.583 7.769 -14.189 1.00 96.06 214 GLY A O 1
ATOM 1698 N N . ALA A 1 215 ? 22.107 8.656 -12.799 1.00 96.56 215 ALA A N 1
ATOM 1699 C CA . ALA A 1 215 ? 21.441 9.946 -12.621 1.00 96.56 215 ALA A CA 1
ATOM 1700 C C . ALA A 1 215 ? 21.355 10.752 -13.917 1.00 96.56 215 ALA A C 1
ATOM 1702 O O . ALA A 1 215 ? 20.297 11.296 -14.228 1.00 96.56 215 ALA A O 1
ATOM 1703 N N . GLN A 1 216 ? 22.425 10.776 -14.715 1.00 96.06 216 GLN A N 1
ATOM 1704 C CA . GLN A 1 216 ? 22.406 11.439 -16.022 1.00 96.06 216 GLN A CA 1
ATOM 1705 C C . GLN A 1 216 ? 21.384 10.792 -16.965 1.00 96.06 216 GLN A C 1
ATOM 1707 O O . GLN A 1 216 ? 20.635 11.490 -17.652 1.00 96.06 216 GLN A O 1
ATOM 1712 N N . ARG A 1 217 ? 21.294 9.456 -16.963 1.00 94.06 217 ARG A N 1
ATOM 1713 C CA . ARG A 1 217 ? 20.294 8.734 -17.764 1.00 94.06 217 ARG A CA 1
ATOM 1714 C C . ARG A 1 217 ? 18.881 8.956 -17.260 1.00 94.06 217 ARG A C 1
ATOM 1716 O O . ARG A 1 217 ? 17.977 9.156 -18.069 1.00 94.06 217 ARG A O 1
ATOM 1723 N N . TYR A 1 218 ? 18.693 8.931 -15.943 1.00 95.31 218 TYR A N 1
ATOM 1724 C CA . TYR A 1 218 ? 17.402 9.211 -15.339 1.00 95.31 218 TYR A CA 1
ATOM 1725 C C . TYR A 1 218 ? 16.933 10.618 -15.712 1.00 95.31 218 TYR A C 1
ATOM 1727 O O . TYR A 1 218 ? 15.802 10.761 -16.148 1.00 95.31 218 TYR A O 1
ATOM 1735 N N . ALA A 1 219 ? 17.802 11.632 -15.664 1.00 95.06 219 ALA A N 1
ATOM 1736 C CA . ALA A 1 219 ? 17.464 12.999 -16.067 1.00 95.06 219 ALA A CA 1
ATOM 1737 C C . ALA A 1 219 ? 17.021 13.097 -17.544 1.00 95.06 219 ALA A C 1
ATOM 1739 O O . ALA A 1 219 ? 16.034 13.770 -17.866 1.00 95.06 219 ALA A O 1
ATOM 1740 N N . ALA A 1 220 ? 17.698 12.375 -18.446 1.00 92.75 220 ALA A N 1
ATOM 1741 C CA . ALA A 1 220 ? 17.304 12.297 -19.853 1.00 92.75 220 ALA A CA 1
ATOM 1742 C C . ALA A 1 220 ? 15.946 11.587 -20.038 1.00 92.75 220 ALA A C 1
ATOM 1744 O O . ALA A 1 220 ? 15.101 12.042 -20.812 1.00 92.75 220 ALA A O 1
ATOM 1745 N N . ALA A 1 221 ? 15.712 10.496 -19.302 1.00 90.12 221 ALA A N 1
ATOM 1746 C CA . ALA A 1 221 ? 14.447 9.765 -19.320 1.00 90.12 221 ALA A CA 1
ATOM 1747 C C . ALA A 1 221 ? 13.301 10.571 -18.687 1.00 90.12 221 ALA A C 1
ATOM 1749 O O . ALA A 1 221 ? 12.193 10.575 -19.217 1.00 90.12 221 ALA A O 1
ATOM 1750 N N . ALA A 1 222 ? 13.563 11.295 -17.600 1.00 92.50 222 ALA A N 1
ATOM 1751 C CA . ALA A 1 222 ? 12.575 12.088 -16.885 1.00 92.50 222 ALA A CA 1
ATOM 1752 C C . ALA A 1 222 ? 11.999 13.192 -17.766 1.00 92.50 222 ALA A C 1
ATOM 1754 O O . ALA A 1 222 ? 10.780 13.320 -17.858 1.00 92.50 222 ALA A O 1
ATOM 1755 N N . THR A 1 223 ? 12.859 13.887 -18.516 1.00 91.88 223 THR A N 1
ATOM 1756 C CA . THR A 1 223 ? 12.431 14.886 -19.507 1.00 91.88 223 THR A CA 1
ATOM 1757 C C . THR A 1 223 ? 11.566 14.268 -20.612 1.00 91.88 223 THR A C 1
ATOM 1759 O O . THR A 1 223 ? 10.598 14.877 -21.055 1.00 91.88 223 THR A O 1
ATOM 1762 N N . ARG A 1 224 ? 11.888 13.045 -21.059 1.00 91.06 224 ARG A N 1
ATOM 1763 C CA . ARG A 1 224 ? 11.181 12.378 -22.165 1.00 91.06 224 ARG A CA 1
ATOM 1764 C C . ARG A 1 224 ? 9.826 11.793 -21.760 1.00 91.06 224 ARG A C 1
ATOM 1766 O O . ARG A 1 224 ? 8.905 11.801 -22.570 1.00 91.06 224 ARG A O 1
ATOM 1773 N N . TYR A 1 225 ? 9.725 11.256 -20.546 1.00 87.12 225 TYR A N 1
ATOM 1774 C CA . TYR A 1 225 ? 8.560 10.496 -20.080 1.00 87.12 225 TYR A CA 1
ATOM 1775 C C . TYR A 1 225 ? 7.736 11.222 -19.006 1.00 87.12 225 TYR A C 1
ATOM 1777 O O . TYR A 1 225 ? 6.787 10.643 -18.486 1.00 87.12 225 TYR A O 1
ATOM 1785 N N . GLY A 1 226 ? 8.086 12.463 -18.653 1.00 88.12 226 GLY A N 1
ATOM 1786 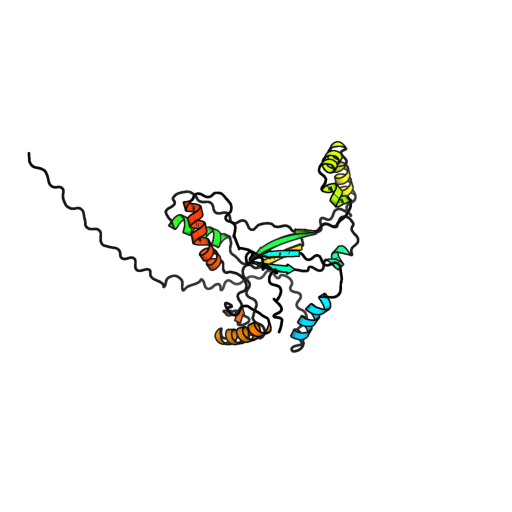C CA . GLY A 1 226 ? 7.392 13.222 -17.608 1.00 88.12 226 GLY A CA 1
ATOM 1787 C C . GLY A 1 226 ? 7.552 12.612 -16.211 1.00 88.12 226 GLY A C 1
ATOM 1788 O O . GLY A 1 226 ? 6.629 12.671 -15.400 1.00 88.12 226 GLY A O 1
ATOM 1789 N N . LEU A 1 227 ? 8.698 11.980 -15.931 1.00 87.81 227 LEU A N 1
ATOM 1790 C CA . LEU A 1 227 ? 8.981 11.431 -14.600 1.00 87.81 227 LEU A CA 1
ATOM 1791 C C . LEU A 1 227 ? 9.398 12.560 -13.640 1.00 87.81 227 LEU A C 1
ATOM 1793 O O . LEU A 1 227 ? 9.883 13.598 -14.095 1.00 87.81 227 LEU A O 1
ATOM 1797 N N . PRO A 1 228 ? 9.252 12.374 -12.314 1.00 88.62 228 PRO A N 1
ATOM 1798 C CA . PRO A 1 228 ? 9.710 13.353 -11.330 1.00 88.62 228 PRO A CA 1
ATOM 1799 C C . PRO A 1 228 ? 11.190 13.692 -11.530 1.00 88.62 228 PRO A C 1
ATOM 1801 O O . PRO A 1 228 ? 12.006 12.785 -11.677 1.00 88.62 228 PRO A O 1
ATOM 1804 N N . ALA A 1 229 ? 11.543 14.980 -11.519 1.00 89.19 229 ALA A N 1
ATOM 1805 C CA . ALA A 1 229 ? 12.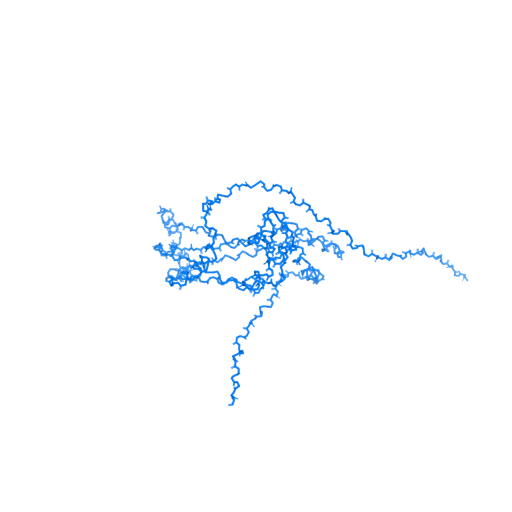930 15.417 -11.706 1.00 89.19 229 ALA A CA 1
ATOM 1806 C C . ALA A 1 229 ? 13.861 14.874 -10.607 1.00 89.19 229 ALA A C 1
ATOM 1808 O O . ALA A 1 229 ? 15.007 14.514 -10.871 1.00 89.19 229 ALA A O 1
ATOM 1809 N N . GLU A 1 230 ? 13.339 14.762 -9.388 1.00 91.06 230 GLU A N 1
ATOM 1810 C CA . GLU A 1 230 ? 14.041 14.232 -8.228 1.00 91.06 230 GLU A CA 1
ATOM 1811 C C . GLU A 1 230 ? 13.580 12.796 -7.974 1.00 91.06 230 GLU A C 1
ATOM 1813 O O . GLU A 1 230 ? 12.474 12.559 -7.489 1.00 91.06 230 GLU A O 1
ATOM 1818 N N . ALA A 1 231 ? 14.426 11.824 -8.311 1.00 92.19 231 ALA A N 1
ATOM 1819 C CA . ALA A 1 231 ? 14.226 10.443 -7.898 1.00 92.19 231 ALA A CA 1
ATOM 1820 C C . ALA A 1 231 ? 15.441 9.925 -7.140 1.00 92.19 231 ALA A C 1
ATOM 1822 O O . ALA A 1 231 ? 16.589 10.215 -7.482 1.00 92.19 231 ALA A O 1
ATOM 1823 N N . ARG A 1 232 ? 15.178 9.121 -6.109 1.00 94.94 232 ARG A N 1
ATOM 1824 C CA . ARG A 1 232 ? 16.230 8.450 -5.351 1.00 94.94 232 ARG A CA 1
ATOM 1825 C C . ARG A 1 232 ? 16.725 7.255 -6.154 1.00 94.94 232 ARG A C 1
ATOM 1827 O O . ARG A 1 232 ? 15.958 6.355 -6.488 1.00 94.94 232 ARG A O 1
ATOM 1834 N N . LEU A 1 233 ? 18.013 7.262 -6.469 1.00 96.38 233 LEU A N 1
ATOM 1835 C CA . LEU A 1 233 ? 18.670 6.203 -7.221 1.00 96.38 233 LEU A CA 1
ATOM 1836 C C . LEU A 1 233 ? 19.514 5.351 -6.280 1.00 96.38 233 LEU A C 1
ATOM 1838 O O . LEU A 1 233 ? 20.298 5.877 -5.492 1.00 96.38 233 LEU A O 1
ATOM 1842 N N . VAL A 1 234 ? 19.371 4.033 -6.380 1.00 96.19 234 VAL A N 1
ATOM 1843 C CA . VAL A 1 234 ? 20.068 3.062 -5.530 1.00 96.19 234 VAL A CA 1
ATOM 1844 C C . VAL A 1 234 ? 20.801 2.059 -6.414 1.00 96.19 234 VAL A C 1
ATOM 1846 O O . VAL A 1 234 ? 20.296 1.655 -7.461 1.00 96.19 234 VAL A O 1
ATOM 1849 N N . ARG A 1 235 ? 22.012 1.648 -6.023 1.00 97.06 235 ARG A N 1
ATOM 1850 C CA . ARG A 1 235 ? 22.714 0.562 -6.722 1.00 97.06 235 ARG A CA 1
ATOM 1851 C C . ARG A 1 235 ? 22.066 -0.772 -6.379 1.00 97.06 235 ARG A C 1
ATOM 1853 O O . ARG A 1 235 ? 21.884 -1.086 -5.209 1.00 97.06 235 ARG A O 1
ATOM 1860 N N . GLY A 1 236 ? 21.780 -1.564 -7.399 1.00 95.31 236 GLY A N 1
ATOM 1861 C CA . GLY A 1 236 ? 21.299 -2.929 -7.265 1.00 95.31 236 GLY A CA 1
ATOM 1862 C C . GLY A 1 236 ? 22.053 -3.891 -8.184 1.00 95.31 236 GLY A C 1
ATOM 1863 O O . GLY A 1 236 ? 22.948 -3.490 -8.934 1.00 95.31 236 GLY A O 1
ATOM 1864 N N . PRO A 1 237 ? 21.703 -5.184 -8.146 1.00 95.38 237 PRO A N 1
ATOM 1865 C CA . PRO A 1 237 ? 22.425 -6.226 -8.876 1.00 95.38 237 PRO A CA 1
ATOM 1866 C C . PRO A 1 237 ? 22.329 -6.065 -10.399 1.00 95.38 237 PRO A C 1
ATOM 1868 O O . PRO A 1 237 ? 23.239 -6.467 -11.120 1.00 95.38 237 PRO A O 1
ATOM 1871 N N . LYS A 1 238 ? 21.245 -5.455 -10.899 1.00 95.31 238 LYS A N 1
ATOM 1872 C CA . LYS A 1 238 ? 21.017 -5.230 -12.335 1.00 95.31 238 LYS A CA 1
ATOM 1873 C C . LYS A 1 238 ? 21.511 -3.863 -12.826 1.00 95.31 238 LYS A C 1
ATOM 1875 O O . LYS A 1 238 ? 21.373 -3.573 -14.008 1.00 95.31 238 LYS A O 1
ATOM 1880 N N . GLY A 1 239 ? 22.110 -3.049 -11.956 1.00 96.12 239 GLY A N 1
ATOM 1881 C CA . GLY A 1 239 ? 22.572 -1.699 -12.278 1.00 96.12 239 GLY A CA 1
ATOM 1882 C C . GLY A 1 239 ? 21.997 -0.661 -11.324 1.00 96.12 239 GLY A C 1
ATOM 1883 O O . GLY A 1 239 ? 21.929 -0.892 -10.118 1.00 96.12 239 GLY A O 1
ATOM 1884 N N . VAL A 1 240 ? 21.600 0.498 -11.843 1.00 97.00 240 VAL A N 1
ATOM 1885 C CA . VAL A 1 240 ? 20.986 1.555 -11.030 1.00 97.00 240 VAL A CA 1
ATOM 1886 C C . VAL A 1 240 ? 19.470 1.379 -11.037 1.00 97.00 240 VAL A C 1
ATOM 1888 O O . VAL A 1 240 ? 18.843 1.286 -12.091 1.00 97.00 240 VAL A O 1
ATOM 1891 N N . HIS A 1 241 ? 18.883 1.322 -9.850 1.00 96.12 241 HIS A N 1
ATOM 1892 C CA . HIS A 1 241 ? 17.450 1.207 -9.635 1.00 96.12 241 HIS A CA 1
ATOM 1893 C C . HIS A 1 241 ? 16.884 2.551 -9.193 1.00 96.12 241 HIS A C 1
ATOM 1895 O O . HIS A 1 241 ? 17.524 3.292 -8.445 1.00 96.12 241 HIS A O 1
ATOM 1901 N N . VAL A 1 242 ? 15.674 2.853 -9.645 1.00 95.69 242 VAL A N 1
ATOM 1902 C CA . VAL A 1 242 ? 14.910 4.007 -9.173 1.00 95.69 242 VAL A CA 1
ATOM 1903 C C . VAL A 1 242 ? 14.068 3.542 -7.999 1.00 95.69 242 VAL A C 1
ATOM 1905 O O . VAL A 1 242 ? 13.372 2.543 -8.123 1.00 95.69 242 VAL A O 1
ATOM 1908 N N . LEU A 1 243 ? 14.112 4.234 -6.868 1.00 93.38 243 LEU A N 1
ATOM 1909 C CA . LEU A 1 243 ? 13.149 4.021 -5.797 1.00 93.38 243 LEU A CA 1
ATOM 1910 C C . LEU A 1 243 ? 11.817 4.669 -6.194 1.00 93.38 243 LEU A C 1
ATOM 1912 O O . LEU A 1 243 ? 11.739 5.881 -6.386 1.00 93.38 243 LEU A O 1
ATOM 1916 N N . VAL A 1 244 ? 10.776 3.851 -6.299 1.00 89.75 244 VAL A N 1
ATOM 1917 C CA . VAL A 1 244 ? 9.394 4.274 -6.519 1.00 89.75 244 VAL A CA 1
ATOM 1918 C C . VAL A 1 244 ? 8.596 3.977 -5.255 1.00 89.75 244 VAL A C 1
ATOM 1920 O O . VAL A 1 244 ? 8.604 2.847 -4.766 1.00 89.75 244 VAL A O 1
ATOM 1923 N N . GLY A 1 245 ? 7.901 4.991 -4.741 1.00 89.25 245 GLY A N 1
ATOM 1924 C CA . GLY A 1 245 ? 7.143 4.912 -3.494 1.00 89.25 245 GLY A CA 1
ATOM 1925 C C . GLY A 1 245 ? 7.807 5.686 -2.358 1.00 89.25 245 GLY A C 1
ATOM 1926 O O . GLY A 1 245 ? 8.641 6.558 -2.601 1.00 89.25 245 GLY A O 1
ATOM 1927 N N . VAL A 1 246 ? 7.407 5.382 -1.125 1.00 87.69 246 VAL A N 1
ATOM 1928 C CA . VAL A 1 246 ? 7.891 6.057 0.087 1.00 87.69 246 VAL A CA 1
ATOM 1929 C C . VAL A 1 246 ? 8.625 5.036 0.946 1.00 87.69 246 VAL A C 1
ATOM 1931 O O . VAL A 1 246 ? 8.189 3.890 1.080 1.00 87.69 246 VAL A O 1
ATOM 1934 N N . GLU A 1 247 ? 9.769 5.418 1.507 1.00 90.75 247 GLU A N 1
ATOM 1935 C CA . GLU A 1 247 ? 10.454 4.560 2.472 1.00 90.75 247 GLU A CA 1
ATOM 1936 C C . GLU A 1 247 ? 9.757 4.623 3.829 1.00 90.75 247 GLU A C 1
ATOM 1938 O O . GLU A 1 247 ? 9.285 5.675 4.247 1.00 90.75 247 GLU A O 1
ATOM 1943 N N . GLU A 1 248 ? 9.742 3.503 4.542 1.00 90.19 248 GLU A N 1
ATOM 1944 C CA . GLU A 1 248 ? 9.136 3.390 5.871 1.00 90.19 248 GLU A CA 1
ATOM 1945 C C . GLU A 1 248 ? 9.626 4.478 6.844 1.00 90.19 248 GLU A C 1
ATOM 1947 O O . GLU A 1 248 ? 8.827 5.102 7.536 1.00 90.19 248 GLU A O 1
ATOM 1952 N N . SER A 1 249 ? 10.934 4.753 6.862 1.00 91.44 249 SER A N 1
ATOM 1953 C CA . SER A 1 249 ? 11.539 5.779 7.719 1.00 91.44 249 SER A CA 1
ATOM 1954 C C . SER A 1 249 ? 11.097 7.194 7.354 1.00 91.44 249 SER A C 1
ATOM 1956 O O . SER A 1 249 ? 10.904 8.028 8.234 1.00 91.44 249 SER A O 1
ATOM 1958 N N . GLU A 1 250 ? 10.925 7.469 6.064 1.00 91.25 250 GLU A N 1
ATOM 1959 C CA . GLU A 1 250 ? 10.464 8.761 5.569 1.00 91.25 250 GLU A CA 1
ATOM 1960 C C . GLU A 1 250 ? 8.990 8.974 5.889 1.00 91.25 250 GLU A C 1
ATOM 1962 O O . GLU A 1 250 ? 8.624 10.040 6.381 1.00 91.25 250 GLU A O 1
ATOM 1967 N N . TRP A 1 251 ? 8.160 7.951 5.674 1.00 92.25 251 TRP A N 1
ATOM 1968 C CA . TRP A 1 251 ? 6.774 7.984 6.117 1.00 92.25 251 TRP A CA 1
ATOM 1969 C C . TRP A 1 251 ? 6.708 8.215 7.625 1.00 92.25 251 TRP A C 1
ATOM 1971 O O . TRP A 1 251 ? 6.035 9.138 8.076 1.00 92.25 251 TRP A O 1
ATOM 1981 N N . LEU A 1 252 ? 7.474 7.453 8.410 1.00 93.62 252 LEU A N 1
ATOM 1982 C CA . LEU A 1 252 ? 7.497 7.616 9.857 1.00 93.62 252 LEU A CA 1
ATOM 1983 C C . LEU A 1 252 ? 7.907 9.034 10.247 1.00 93.62 252 LEU A C 1
ATOM 1985 O O . LEU A 1 252 ? 7.265 9.614 11.108 1.00 93.62 252 LEU A O 1
ATOM 1989 N N . HIS A 1 253 ? 8.918 9.613 9.604 1.00 94.00 253 HIS A N 1
ATOM 1990 C CA . HIS A 1 253 ? 9.350 10.975 9.898 1.00 94.00 253 HIS A CA 1
ATOM 1991 C C . HIS A 1 253 ? 8.258 12.014 9.599 1.00 94.00 253 HIS A C 1
ATOM 1993 O O . HIS A 1 253 ? 8.037 12.921 10.397 1.00 94.00 253 HIS A O 1
ATOM 1999 N N . GLN A 1 254 ? 7.522 11.852 8.494 1.00 90.88 254 GLN A N 1
ATOM 2000 C CA . GLN A 1 254 ? 6.378 12.713 8.163 1.00 90.88 254 GLN A CA 1
ATOM 2001 C C . GLN A 1 254 ? 5.233 12.585 9.181 1.00 90.88 254 GLN A C 1
ATOM 2003 O O . GLN A 1 254 ? 4.493 13.544 9.415 1.00 90.88 254 GLN A O 1
ATOM 2008 N N . TRP A 1 255 ? 5.079 11.404 9.781 1.00 91.62 255 TRP A N 1
ATOM 2009 C CA . TRP A 1 255 ? 3.994 11.082 10.707 1.00 91.62 255 TRP A CA 1
ATOM 2010 C C . TRP A 1 255 ? 4.354 11.218 12.186 1.00 91.62 255 TRP A C 1
ATOM 2012 O O . TRP A 1 255 ? 3.446 11.327 13.010 1.00 91.62 255 TRP A O 1
ATOM 2022 N N . GLU A 1 256 ? 5.639 11.252 12.534 1.00 94.12 256 GLU A N 1
ATOM 2023 C CA . GLU A 1 256 ? 6.145 11.194 13.908 1.00 94.12 256 GLU A CA 1
ATOM 2024 C C . GLU A 1 256 ? 5.509 12.287 14.764 1.00 94.12 256 GLU A C 1
ATOM 2026 O O . GLU A 1 256 ? 4.845 11.985 15.756 1.00 94.12 256 GLU A O 1
ATOM 2031 N N . ASP A 1 257 ? 5.597 13.544 14.332 1.00 93.38 257 ASP A N 1
ATOM 2032 C CA . ASP A 1 257 ? 5.037 14.672 15.078 1.00 93.38 257 ASP A CA 1
ATOM 2033 C C . ASP A 1 257 ? 3.525 14.538 15.294 1.00 93.38 257 ASP A C 1
ATOM 2035 O O . ASP A 1 257 ? 3.028 14.812 16.388 1.00 93.38 257 ASP A O 1
ATOM 2039 N N . ARG A 1 258 ? 2.787 14.055 14.286 1.00 92.75 258 ARG A N 1
ATOM 2040 C CA . ARG A 1 258 ? 1.329 13.867 14.367 1.00 92.75 258 ARG A CA 1
ATOM 2041 C C . ARG A 1 258 ? 0.961 12.751 15.333 1.00 92.75 258 ARG A C 1
ATOM 2043 O O . ARG A 1 258 ? 0.064 12.934 16.152 1.00 92.75 258 ARG A O 1
ATOM 2050 N N . ILE A 1 259 ? 1.671 11.626 15.269 1.00 92.38 259 ILE A N 1
ATOM 2051 C CA . ILE A 1 259 ? 1.485 10.494 16.181 1.00 92.38 259 ILE A CA 1
ATOM 2052 C C . ILE A 1 259 ? 1.772 10.947 17.613 1.00 92.38 259 ILE A C 1
ATOM 2054 O O . ILE A 1 259 ? 0.949 10.751 18.507 1.00 92.38 259 ILE A O 1
ATOM 2058 N N . LEU A 1 260 ? 2.905 11.616 17.839 1.00 93.50 260 LEU A N 1
ATOM 2059 C CA . LEU A 1 260 ? 3.279 12.099 19.165 1.00 93.50 260 LEU A CA 1
ATOM 2060 C C . LEU A 1 260 ? 2.281 13.134 19.694 1.00 93.50 260 LEU A C 1
ATOM 2062 O O . LEU A 1 260 ? 1.926 13.102 20.874 1.00 93.50 260 LEU A O 1
ATOM 2066 N N . GLN A 1 261 ? 1.793 14.036 18.843 1.00 92.62 261 GLN A N 1
ATOM 2067 C CA . GLN A 1 261 ? 0.775 15.008 19.223 1.00 92.62 261 GLN A CA 1
ATOM 2068 C C . GLN A 1 261 ? -0.559 14.326 19.554 1.00 92.62 261 GLN A C 1
ATOM 2070 O O . GLN A 1 261 ? -1.163 14.650 20.574 1.00 92.62 261 GLN A O 1
ATOM 2075 N N . ALA A 1 262 ? -0.998 13.352 18.756 1.00 90.62 262 ALA A N 1
ATOM 2076 C CA . ALA A 1 262 ? -2.217 12.587 19.008 1.00 90.62 262 ALA A CA 1
ATOM 2077 C C . ALA A 1 262 ? -2.160 11.840 20.345 1.00 90.62 262 ALA A C 1
ATOM 2079 O O . ALA A 1 262 ? -3.100 11.910 21.140 1.00 90.62 262 ALA A O 1
ATOM 2080 N N . VAL A 1 263 ? -1.020 11.208 20.631 1.00 91.44 263 VAL A N 1
ATOM 2081 C CA . VAL A 1 263 ? -0.764 10.502 21.890 1.00 91.44 263 VAL A CA 1
ATOM 2082 C C . VAL A 1 263 ? -0.709 11.472 23.076 1.00 91.44 263 VAL A C 1
ATOM 2084 O O . VAL A 1 263 ? -1.252 11.178 24.141 1.00 91.44 263 VAL A O 1
ATOM 2087 N N . ARG A 1 264 ? -0.133 12.671 22.910 1.00 91.62 264 ARG A N 1
ATOM 2088 C CA . ARG A 1 264 ? -0.177 13.740 23.931 1.00 91.62 264 ARG A CA 1
ATOM 2089 C C . ARG A 1 264 ? -1.595 14.249 24.191 1.00 91.62 264 ARG A C 1
ATOM 2091 O O . ARG A 1 264 ? -1.918 14.564 25.332 1.00 91.62 264 ARG A O 1
ATOM 2098 N N . MET A 1 265 ? -2.424 14.329 23.154 1.00 92.62 265 MET A N 1
ATOM 2099 C CA . MET A 1 265 ? -3.819 14.771 23.251 1.00 92.62 265 MET A CA 1
ATOM 2100 C C . MET A 1 265 ? -4.777 13.657 23.703 1.00 92.62 265 MET A C 1
ATOM 2102 O O . MET A 1 265 ? -5.935 13.941 23.999 1.00 92.62 265 MET A O 1
ATOM 2106 N N . GLY A 1 266 ? -4.323 12.400 23.766 1.00 89.25 266 GLY A N 1
ATOM 2107 C CA . GLY A 1 266 ? -5.168 11.256 24.112 1.00 89.25 266 GLY A CA 1
ATOM 2108 C C . GLY A 1 266 ? -6.265 10.981 23.078 1.00 89.25 266 GLY A C 1
ATOM 2109 O O . GLY A 1 266 ? -7.352 10.526 23.441 1.00 89.25 266 GLY A O 1
ATOM 2110 N N . ILE A 1 267 ? -6.007 11.290 21.803 1.00 89.06 267 ILE A N 1
ATOM 2111 C CA . ILE A 1 267 ? -6.952 11.035 20.711 1.00 89.06 267 ILE A CA 1
ATOM 2112 C C . ILE A 1 267 ? -7.100 9.523 20.516 1.00 89.06 267 ILE A C 1
ATOM 2114 O O . ILE A 1 267 ? -6.111 8.803 20.429 1.00 89.06 267 ILE A O 1
ATOM 2118 N N . LYS A 1 268 ? -8.351 9.056 20.438 1.00 84.56 268 LYS A N 1
ATOM 2119 C CA . LYS A 1 268 ? -8.710 7.649 20.171 1.00 84.56 268 LYS A CA 1
ATOM 2120 C C . LYS A 1 268 ? -9.249 7.415 18.756 1.00 84.56 268 LYS A C 1
ATOM 2122 O O . LYS A 1 268 ? -9.641 6.301 18.433 1.00 84.56 268 LYS A O 1
ATOM 2127 N N . ALA A 1 269 ? -9.354 8.475 17.962 1.00 83.19 269 ALA A N 1
ATOM 2128 C CA . ALA A 1 269 ? -9.816 8.404 16.583 1.00 83.19 269 ALA A CA 1
ATOM 2129 C C . ALA A 1 269 ? -8.676 7.944 15.655 1.00 83.19 269 ALA A C 1
ATOM 2131 O O . ALA A 1 269 ? -7.511 8.211 15.975 1.00 83.19 269 ALA A O 1
ATOM 2132 N N . PRO A 1 270 ? -8.993 7.291 14.521 1.00 79.12 270 PRO A N 1
ATOM 2133 C CA . PRO A 1 270 ? -7.997 6.971 13.507 1.00 79.12 270 PRO A CA 1
ATOM 2134 C C . PRO A 1 270 ? -7.310 8.250 13.016 1.00 79.12 270 PRO A C 1
ATOM 2136 O O . PRO A 1 270 ? -7.945 9.290 12.830 1.00 79.12 270 PRO A O 1
ATOM 2139 N N . LEU A 1 271 ? -5.990 8.178 12.842 1.00 81.06 271 LEU A N 1
ATOM 2140 C CA . LEU A 1 271 ? -5.206 9.279 12.297 1.00 81.06 271 LEU A CA 1
ATOM 2141 C C . LEU A 1 271 ? -5.269 9.210 10.776 1.00 81.06 271 LEU A C 1
ATOM 2143 O O . LEU A 1 271 ? -4.525 8.464 10.148 1.00 81.06 271 LEU A O 1
ATOM 2147 N N . GLU A 1 272 ? -6.178 9.981 10.191 1.00 80.75 272 GLU A N 1
ATOM 2148 C CA . GLU A 1 272 ? -6.337 10.026 8.743 1.00 80.75 272 GLU A CA 1
ATOM 2149 C C . GLU A 1 272 ? -5.270 10.915 8.100 1.00 80.75 272 GLU A C 1
ATOM 2151 O O . GLU A 1 272 ? -4.939 12.009 8.580 1.00 80.75 272 GLU A O 1
ATOM 2156 N N . SER A 1 273 ? -4.719 10.440 6.982 1.00 68.81 273 SER A N 1
ATOM 2157 C CA . SER A 1 273 ? -3.919 11.265 6.093 1.00 68.81 273 SER A CA 1
ATOM 2158 C C . SER A 1 273 ? -4.879 12.264 5.455 1.00 68.81 273 SER A C 1
ATOM 2160 O O . SER A 1 273 ? -5.532 11.993 4.455 1.00 68.81 273 SER A O 1
ATOM 2162 N N . HIS A 1 274 ? -5.008 13.461 6.033 1.00 55.72 274 HIS A N 1
ATOM 2163 C CA . HIS A 1 274 ? -5.537 14.590 5.271 1.00 55.72 274 HIS A CA 1
ATOM 2164 C C . HIS A 1 274 ? -4.501 14.959 4.204 1.00 55.72 274 HIS A C 1
ATOM 2166 O O . HIS A 1 274 ? -3.820 15.983 4.281 1.00 55.72 274 HIS A O 1
ATOM 2172 N N . THR A 1 275 ? -4.343 14.090 3.209 1.00 52.12 275 THR A N 1
ATOM 2173 C CA . THR A 1 275 ? -3.867 14.493 1.904 1.00 52.12 275 THR A CA 1
ATOM 2174 C C . THR A 1 275 ? -4.980 15.375 1.383 1.00 52.12 275 THR A C 1
ATOM 2176 O O . THR A 1 275 ? -6.042 14.893 0.996 1.00 52.12 275 THR A O 1
ATOM 2179 N N . PHE A 1 276 ? -4.777 16.690 1.470 1.00 40.66 276 PHE A N 1
ATOM 2180 C CA . PHE A 1 276 ? -5.580 17.632 0.713 1.00 40.66 276 PHE A CA 1
ATOM 2181 C C . PHE A 1 276 ? -5.504 17.159 -0.736 1.00 40.66 276 PHE A C 1
ATOM 2183 O O . PHE A 1 276 ? -4.487 17.343 -1.404 1.00 40.66 276 PHE A O 1
ATOM 2190 N N . MET A 1 277 ? -6.556 16.483 -1.193 1.00 39.28 277 MET A N 1
ATOM 2191 C CA . MET A 1 277 ? -6.842 16.361 -2.605 1.00 39.28 277 MET A CA 1
ATOM 2192 C C . MET A 1 277 ? -6.939 17.810 -3.053 1.00 39.28 277 MET A C 1
ATOM 2194 O O . MET A 1 277 ? -7.918 18.493 -2.756 1.00 39.28 277 MET A O 1
ATOM 2198 N N . LEU A 1 278 ? -5.865 18.323 -3.652 1.00 38.09 278 LEU A N 1
ATOM 2199 C CA . LEU A 1 278 ? -5.963 19.495 -4.491 1.00 38.09 278 LEU A CA 1
ATOM 2200 C C . LEU A 1 278 ? -6.907 19.046 -5.597 1.00 38.09 278 LEU A C 1
ATOM 2202 O O . LEU A 1 278 ? -6.480 18.444 -6.579 1.00 38.09 278 LEU A O 1
ATOM 2206 N N . GLU A 1 279 ? -8.207 19.238 -5.374 1.00 41.88 279 GLU A N 1
ATOM 2207 C CA . GLU A 1 279 ? -9.151 19.381 -6.458 1.00 41.88 279 GLU A CA 1
ATOM 2208 C C . GLU A 1 279 ? -8.525 20.457 -7.331 1.00 41.88 279 GLU A C 1
ATOM 2210 O O . GLU A 1 279 ? -8.499 21.640 -6.981 1.00 41.88 279 GLU A O 1
ATOM 2215 N N . VAL A 1 280 ? -7.886 20.010 -8.410 1.00 44.53 280 VAL A N 1
ATOM 2216 C CA . VAL A 1 280 ? -7.559 20.864 -9.533 1.00 44.53 280 VAL A CA 1
ATOM 2217 C C . VAL A 1 280 ? -8.912 21.433 -9.919 1.00 44.53 280 VAL A C 1
ATOM 2219 O O . VAL A 1 280 ? -9.749 20.733 -10.481 1.00 44.53 280 VAL A O 1
ATOM 2222 N N . ARG A 1 281 ? -9.191 22.660 -9.470 1.00 41.06 281 ARG A N 1
ATOM 2223 C CA . ARG A 1 281 ? -10.335 23.413 -9.957 1.00 41.06 281 ARG A CA 1
ATOM 2224 C C . ARG A 1 281 ? -10.052 23.605 -11.431 1.00 41.06 281 ARG A C 1
ATOM 2226 O O . ARG A 1 281 ? -9.301 24.501 -11.798 1.00 41.06 281 ARG A O 1
ATOM 2233 N N . ASP A 1 282 ? -10.671 22.776 -12.257 1.00 57.12 282 ASP A N 1
ATOM 2234 C CA . ASP A 1 282 ? -10.748 22.935 -13.710 1.00 57.12 282 ASP A CA 1
ATOM 2235 C C . ASP A 1 282 ? -11.548 24.209 -14.107 1.00 57.12 282 ASP A C 1
ATOM 2237 O O . ASP A 1 282 ? -12.047 24.315 -15.223 1.00 57.12 282 ASP A O 1
ATOM 2241 N N . ASP A 1 283 ? -11.685 25.191 -13.202 1.00 56.41 283 ASP A N 1
ATOM 2242 C CA . ASP A 1 283 ? -12.511 26.393 -13.358 1.00 56.41 283 ASP A CA 1
ATOM 2243 C C . ASP A 1 283 ? -11.782 27.562 -14.047 1.00 56.41 283 ASP A C 1
ATOM 2245 O O . ASP A 1 283 ? -12.431 28.542 -14.406 1.00 56.41 283 ASP A O 1
ATOM 2249 N N . GLU A 1 284 ? -10.466 27.501 -14.277 1.00 50.28 284 GLU A N 1
ATOM 2250 C CA . GLU A 1 284 ? -9.763 28.522 -15.073 1.00 50.28 284 GLU A CA 1
ATOM 2251 C C . GLU A 1 284 ? -9.638 28.075 -16.534 1.00 50.28 284 GLU A C 1
ATOM 2253 O O . GLU A 1 284 ? -8.585 27.664 -17.023 1.00 50.28 284 GLU A O 1
ATOM 2258 N N . GLY A 1 285 ? -10.760 28.162 -17.253 1.00 61.72 285 GLY A N 1
ATOM 2259 C CA . GLY A 1 285 ? -10.731 28.230 -18.712 1.00 61.72 285 GLY A CA 1
ATOM 2260 C C . GLY A 1 285 ? -9.930 29.460 -19.170 1.00 61.72 285 GLY A C 1
ATOM 2261 O O . GLY A 1 285 ? -9.945 30.482 -18.483 1.00 61.72 285 GLY A O 1
ATOM 2262 N N . PRO A 1 286 ? -9.221 29.397 -20.312 1.00 54.97 286 PRO A N 1
ATOM 2263 C CA . PRO A 1 286 ? -8.387 30.500 -20.771 1.00 54.97 286 PRO A CA 1
ATOM 2264 C C . PRO A 1 286 ? -9.252 31.738 -21.023 1.00 54.97 286 PRO A C 1
ATOM 2266 O O . PRO A 1 286 ? -10.085 31.740 -21.933 1.00 54.97 286 PRO A O 1
ATOM 2269 N N . GLU A 1 287 ? -9.039 32.798 -20.239 1.00 61.84 287 GLU A N 1
ATOM 2270 C CA . GLU A 1 287 ? -9.480 34.137 -20.612 1.00 61.84 287 GLU A CA 1
ATOM 2271 C C . GLU A 1 287 ? -8.848 34.464 -21.967 1.00 61.84 287 GLU A C 1
ATOM 2273 O O . GLU A 1 287 ? -7.642 34.677 -22.109 1.00 61.84 287 GLU A O 1
ATOM 2278 N N . MET A 1 288 ? -9.684 34.429 -23.000 1.00 55.53 288 MET A N 1
ATOM 2279 C CA . MET A 1 288 ? -9.345 34.921 -24.321 1.00 55.53 288 MET A CA 1
ATOM 2280 C C . MET A 1 288 ? -9.148 36.431 -24.200 1.00 55.53 288 MET A C 1
ATOM 2282 O O . MET A 1 288 ? -10.117 37.183 -24.130 1.00 55.53 288 MET A O 1
ATOM 2286 N N . CYS A 1 289 ? -7.894 36.875 -24.175 1.00 47.25 289 CYS A N 1
ATOM 2287 C CA . CYS A 1 289 ? -7.569 38.265 -24.453 1.00 47.25 289 CYS A CA 1
ATOM 2288 C C . CYS A 1 289 ? -8.025 38.577 -25.884 1.00 47.25 289 CYS A C 1
ATOM 2290 O O . CYS A 1 289 ? -7.389 38.148 -26.849 1.00 47.25 289 CYS A O 1
ATOM 2292 N N . GLU A 1 290 ? -9.141 39.293 -26.023 1.00 57.38 290 GLU A N 1
ATOM 2293 C CA . GLU A 1 290 ? -9.483 39.962 -27.274 1.00 57.38 290 GLU A CA 1
ATOM 2294 C C . GLU A 1 290 ? -8.395 41.006 -27.579 1.00 57.38 290 GLU A C 1
ATOM 2296 O O . GLU A 1 290 ? -8.018 41.803 -26.715 1.00 57.38 290 GLU A O 1
ATOM 2301 N N . VAL A 1 291 ? -7.854 40.931 -28.798 1.00 64.44 291 VAL A N 1
ATOM 2302 C CA . VAL A 1 291 ? -6.852 41.849 -29.365 1.00 64.44 291 VAL A CA 1
ATOM 2303 C C . VAL A 1 291 ? -7.557 42.966 -30.117 1.00 64.44 291 VAL A C 1
ATOM 2305 O O . VAL A 1 291 ? -8.485 42.638 -30.891 1.00 64.44 291 VAL A O 1
#

Sequence (291 aa):
MPWTQLPPGPESPGQSWTAHPEAFADGPVYAESLDARPTKYVEDHHTLAEDSSTELCEFIRASARQEPRVCIRISGDSGRAYDFTIDLGPVLAQGGKLKRFTLKKEVWGWDLDLLRRTVQHRIWATGQRAYVDVEIECGQDDVVVEPENALVRLRHNPWVVAFAWVTLLYPLLWVLLHLFGQHGATYDQAVASYALKLYPALPGTRPGESVAEGAQRYAAAATRYGLPAEARLVRGPKGVHVLVGVEESEWLHQWEDRILQAVRMGIKAPLESHTFMLEVRDDEGPEMCEV

Foldseek 3Di:
DDDDDDDDDDDDDDDDDDDDPPPPPCDDPPPDDPPDPDPPDPDDDPDDPPCVVVVVVVVVVVVPPDDDWDFDFDQDLVLDTDRDTDPCRVVPVPDAQWAKAKAWEAEDDDPVVVLQVVLVVLLVVVVDPDDDHDDDDDDGPIDIDTDPDPVVVLVPDVVSVVVCVVVVVVVVVVVVCVVVPPRDPNPDHDYDYHYQKDWADDPPFAAPEDVVVVLVVVCVVCVVPVNDNDWDWDQDRRGITTIDHDHSVRVCVVCVVVSNVCVVVVPPDDDDSPPPSPPPPPPDDDPPDDD